Protein AF-A0A560B6M8-F1 (afdb_monomer)

Radius of gyration: 24.21 Å; Cα contacts (8 Å, |Δi|>4): 406; chains: 1; bounding box: 86×42×65 Å

Solvent-accessible surface area (backbone atoms only — not comparable to full-atom values): 18316 Å² total; per-residue (Å²): 133,65,79,77,81,69,64,77,79,74,54,67,68,58,57,52,50,53,50,52,53,50,53,52,50,51,53,50,52,54,51,57,50,47,55,56,48,51,53,51,50,55,53,51,51,49,51,37,48,52,53,32,41,58,47,35,44,62,60,21,60,93,51,87,68,56,83,91,57,90,54,54,64,56,46,52,49,32,52,48,50,38,52,51,47,57,50,53,53,49,53,53,52,51,53,50,52,51,50,51,53,34,61,70,37,49,82,82,47,81,56,55,39,40,35,37,31,33,64,40,84,40,102,86,62,45,57,13,34,40,59,78,43,53,42,75,75,60,98,67,77,57,67,41,56,41,44,79,63,22,43,58,56,38,49,22,71,73,67,75,39,66,32,79,38,39,48,39,67,61,30,32,43,70,71,71,46,48,48,82,52,42,45,60,77,60,46,49,73,50,88,73,73,91,68,94,55,98,68,56,58,68,61,45,69,35,45,58,72,82,62,96,52,90,73,72,49,77,67,61,50,55,76,68,48,54,22,13,42,40,36,31,57,16,34,47,52,90,51,92,72,49,70,69,55,59,74,68,46,97,52,85,61,51,61,74,37,68,57,27,37,42,36,39,35,28,68,43,63,56,65,70,71,51,69,63,55,55,53,54,42,47,56,50,25,45,56,51,32,53,55,51,51,52,50,38,49,63,41,81,71,19,67,61,43,50,48,49,54,50,52,62,56,51,56,53,59,70,69,67,70,80,78,130

pLDDT: mean 83.33, std 14.98, range [34.0, 98.44]

Foldseek 3Di:
DDPVVPDPDPPVVVVVVVLVVVLVVLLVVLVVVLVVLLVVLLVVLVVLLVQLLVLVVQQQPPHDGDDDPPSLVSLVVSLCVSVVSLLVSLVVSLVVLLVSQQVNQVVPDHGWKKWWWFWDQDPPAGTWTWTPDTVVDDPDTDIRSDLVQWLQSVVCLVPVFKDKDLAVLVCLLVVNGGDPQFQSVCSVVDPQDLDPDPDSVSLLVRGHDDPPPPPDDPVNSLSVSFGIKMKGFLACLPPPDDPVCQVPDPDPPRNSDGGIIIMTTHNHGCSPVDPSSRVSRVSSSPSSSSSVVSVCVSDVVDPSNVSSVVSNVVSVVVVVPPDD

Structure (mmCIF, N/CA/C/O backbone):
data_AF-A0A560B6M8-F1
#
_entry.id   AF-A0A560B6M8-F1
#
loop_
_atom_site.group_PDB
_atom_site.id
_atom_site.type_symbol
_atom_site.label_atom_id
_atom_site.label_alt_id
_atom_site.label_comp_id
_atom_site.label_asym_id
_atom_site.label_entity_id
_atom_site.label_seq_id
_atom_site.pdbx_PDB_ins_code
_atom_site.Cartn_x
_atom_site.Cartn_y
_atom_site.Cartn_z
_atom_site.occupancy
_atom_site.B_iso_or_equiv
_atom_site.auth_seq_id
_atom_site.auth_comp_id
_atom_site.auth_asym_id
_atom_site.auth_atom_id
_atom_site.pdbx_PDB_model_num
ATOM 1 N N . MET A 1 1 ? -41.625 24.215 28.594 1.00 48.78 1 MET A N 1
ATOM 2 C CA . MET A 1 1 ? -41.518 23.262 27.469 1.00 48.78 1 MET A CA 1
ATOM 3 C C . MET A 1 1 ? -40.320 23.685 26.643 1.00 48.78 1 MET A C 1
ATOM 5 O O . MET A 1 1 ? -40.346 24.802 26.141 1.00 48.78 1 MET A O 1
ATOM 9 N N . SER A 1 2 ? -39.247 22.887 26.598 1.00 48.84 2 SER A N 1
ATOM 10 C CA . SER A 1 2 ? -38.098 23.198 25.740 1.00 48.84 2 SER A CA 1
ATOM 11 C C . SER A 1 2 ? -38.455 22.892 24.283 1.00 48.84 2 SER A C 1
ATOM 13 O O . SER A 1 2 ? -39.136 21.904 23.996 1.00 48.84 2 SER A O 1
ATOM 15 N N . LEU A 1 3 ? -38.005 23.748 23.365 1.00 42.97 3 LEU A N 1
ATOM 16 C CA . LEU A 1 3 ? -38.181 23.599 21.913 1.00 42.97 3 LEU A CA 1
ATOM 17 C C . LEU A 1 3 ? -37.568 22.297 21.356 1.00 42.97 3 LEU A C 1
ATOM 19 O O . LEU A 1 3 ? -37.922 21.879 20.260 1.00 42.97 3 LEU A O 1
ATOM 23 N N . GLU A 1 4 ? -36.726 21.611 22.131 1.00 48.59 4 GLU A N 1
ATOM 24 C CA . GLU A 1 4 ? -36.162 20.295 21.799 1.00 48.59 4 GLU A CA 1
ATOM 25 C C . GLU A 1 4 ? -37.202 19.163 21.825 1.00 48.59 4 GLU A C 1
ATOM 27 O O . GLU A 1 4 ? -37.019 18.147 21.164 1.00 48.59 4 GLU A O 1
ATOM 32 N N . SER A 1 5 ? -38.332 19.344 22.519 1.00 45.81 5 SER A N 1
ATOM 33 C CA . SER A 1 5 ? -39.406 18.336 22.585 1.00 45.81 5 SER A CA 1
ATOM 34 C C . SER A 1 5 ? -40.283 18.241 21.323 1.00 45.81 5 SER A C 1
ATOM 36 O O . SER A 1 5 ? -41.184 17.406 21.276 1.00 45.81 5 SER A O 1
ATOM 38 N N . PHE A 1 6 ? -40.026 19.070 20.302 1.00 45.28 6 PHE A N 1
ATOM 39 C CA . PHE A 1 6 ? -40.825 19.158 19.070 1.00 45.28 6 PHE A CA 1
ATOM 40 C C . PHE A 1 6 ? -40.066 18.815 17.784 1.00 45.28 6 PHE A C 1
ATOM 42 O O . PHE A 1 6 ? -40.657 18.878 16.704 1.00 45.28 6 PHE A O 1
ATOM 49 N N . LEU A 1 7 ? -38.786 18.439 17.859 1.00 48.97 7 LEU A N 1
ATOM 50 C CA . LEU A 1 7 ? -38.090 17.951 16.672 1.00 48.97 7 LEU A CA 1
ATOM 51 C C . LEU A 1 7 ? -38.584 16.530 16.365 1.00 48.97 7 LEU A C 1
ATOM 53 O O . LEU A 1 7 ? -38.443 15.648 17.217 1.00 48.97 7 LEU A O 1
ATOM 57 N N . PRO A 1 8 ? -39.192 16.287 15.188 1.00 55.53 8 PRO A N 1
ATOM 58 C CA . PRO A 1 8 ? -39.593 14.943 14.808 1.00 55.53 8 PRO A CA 1
ATOM 59 C C . PRO A 1 8 ? -38.344 14.065 14.808 1.00 55.53 8 PRO A C 1
ATOM 61 O O . PRO A 1 8 ? -37.344 14.409 14.177 1.00 55.53 8 PRO A O 1
ATOM 64 N N . GLN A 1 9 ? -38.393 12.954 15.546 1.00 60.56 9 GLN A N 1
ATOM 65 C CA . GLN A 1 9 ? -37.345 11.944 15.490 1.00 60.56 9 GLN A CA 1
ATOM 66 C C . GLN A 1 9 ? -37.210 11.520 14.030 1.00 60.56 9 GLN A C 1
ATOM 68 O O . GLN A 1 9 ? -38.119 10.898 13.479 1.00 60.56 9 GLN A O 1
ATOM 73 N N . ILE A 1 10 ? -36.106 11.913 13.391 1.00 62.12 10 ILE A N 1
ATOM 74 C CA . ILE A 1 10 ? -35.759 11.414 12.065 1.00 62.12 10 ILE A CA 1
ATOM 75 C C . ILE A 1 10 ? -35.678 9.892 12.219 1.00 62.12 10 ILE A C 1
ATOM 77 O O . ILE A 1 10 ? -34.907 9.424 13.062 1.00 62.12 10 ILE A O 1
ATOM 81 N N . PRO A 1 11 ? -36.486 9.110 11.482 1.00 75.31 11 PRO A N 1
ATOM 82 C CA . PRO A 1 11 ? -36.427 7.660 11.562 1.00 75.31 11 PRO A CA 1
ATOM 83 C C . PRO A 1 11 ? -34.988 7.194 11.334 1.00 75.31 11 PRO A C 1
ATOM 85 O O . PRO A 1 11 ? -34.360 7.627 10.369 1.00 75.31 11 PRO A O 1
ATOM 88 N N . SER A 1 12 ? -34.472 6.306 12.188 1.00 70.25 12 SER A N 1
ATOM 89 C CA . SER A 1 12 ? -33.118 5.740 12.060 1.00 70.25 12 SER A CA 1
ATOM 90 C C . SER A 1 12 ? -32.834 5.212 10.648 1.00 70.25 12 SER A C 1
ATOM 92 O O . SER A 1 12 ? -31.739 5.393 10.129 1.00 70.25 12 SER A O 1
ATOM 94 N N . ALA A 1 13 ? -33.861 4.680 9.981 1.00 67.56 13 ALA A N 1
ATOM 95 C CA . ALA A 1 13 ? -33.807 4.234 8.593 1.00 67.56 13 ALA A CA 1
ATOM 96 C C . ALA A 1 13 ? -33.418 5.338 7.585 1.00 67.56 13 ALA A C 1
ATOM 98 O O . ALA A 1 13 ? -32.733 5.053 6.609 1.00 67.56 13 ALA A O 1
ATOM 99 N N . LEU A 1 14 ? -33.824 6.598 7.791 1.00 69.06 14 LEU A N 1
ATOM 100 C CA . LEU A 1 14 ? -33.426 7.702 6.904 1.00 69.06 14 LEU A CA 1
ATOM 101 C C . LEU A 1 14 ? -31.955 8.090 7.100 1.00 69.06 14 LEU A C 1
ATOM 103 O O . LEU A 1 14 ? -31.292 8.424 6.123 1.00 69.06 14 LEU A O 1
ATOM 107 N N . LEU A 1 15 ? -31.439 8.004 8.332 1.00 73.31 15 LEU A N 1
ATOM 108 C CA . LEU A 1 15 ? -30.019 8.240 8.623 1.00 73.31 15 LEU A CA 1
ATOM 109 C C . LEU A 1 15 ? -29.133 7.136 8.027 1.00 73.31 15 LEU A C 1
ATOM 111 O O . LEU A 1 15 ? -28.072 7.422 7.481 1.00 73.31 15 LEU A O 1
ATOM 115 N N . GLU A 1 16 ? -29.582 5.880 8.086 1.00 74.56 16 GLU A N 1
ATOM 116 C CA . GLU A 1 16 ? -28.888 4.749 7.455 1.00 74.56 16 GLU A CA 1
ATOM 117 C C . GLU A 1 16 ? -28.875 4.856 5.922 1.00 74.56 16 GLU A C 1
ATOM 119 O O . GLU A 1 16 ? -27.846 4.594 5.297 1.00 74.56 16 GLU A O 1
ATOM 124 N N . L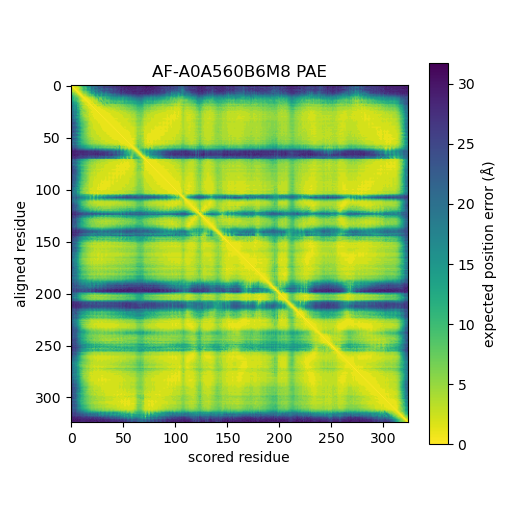EU A 1 17 ? -29.983 5.292 5.310 1.00 75.69 17 LEU A N 1
ATOM 125 C CA . LEU A 1 17 ? -30.067 5.515 3.863 1.00 75.69 17 LEU A CA 1
ATOM 126 C C . LEU A 1 17 ? -29.135 6.636 3.385 1.00 75.69 17 LEU A C 1
ATOM 128 O O . LEU A 1 17 ? -28.454 6.468 2.373 1.00 75.69 17 LEU A O 1
ATOM 132 N N . ASP A 1 18 ? -29.087 7.758 4.105 1.00 82.12 18 ASP A N 1
ATOM 133 C CA . ASP A 1 18 ? -28.206 8.882 3.768 1.00 82.12 18 ASP A CA 1
ATOM 134 C C . ASP A 1 18 ? -26.726 8.488 3.887 1.00 82.12 18 ASP A C 1
ATOM 136 O O . ASP A 1 18 ? -25.930 8.711 2.969 1.00 82.12 18 ASP A O 1
ATOM 140 N N . ARG A 1 19 ? -26.379 7.771 4.965 1.00 82.12 19 ARG A N 1
ATOM 141 C CA . ARG A 1 19 ? -25.039 7.210 5.160 1.00 82.12 19 ARG A CA 1
ATOM 142 C C . ARG A 1 19 ? -24.645 6.272 4.019 1.00 82.12 19 ARG A C 1
ATOM 144 O O . ARG A 1 19 ? -23.579 6.452 3.436 1.00 82.12 19 ARG A O 1
ATOM 151 N N . GLY A 1 20 ? -25.501 5.314 3.662 1.00 85.19 20 GLY A N 1
ATOM 152 C CA . GLY A 1 20 ? -25.224 4.378 2.569 1.00 85.19 20 GLY A CA 1
ATOM 153 C C . GLY A 1 20 ? -25.061 5.079 1.214 1.00 85.19 20 GLY A C 1
ATOM 154 O O . GLY A 1 20 ? -24.171 4.735 0.433 1.00 85.19 20 GLY A O 1
ATOM 155 N N . TYR A 1 21 ? -25.867 6.111 0.941 1.00 87.19 21 TYR A N 1
ATOM 156 C CA . TYR A 1 21 ? -25.740 6.917 -0.277 1.00 87.19 21 TYR A CA 1
ATOM 157 C C . TYR A 1 21 ? -24.402 7.664 -0.336 1.00 87.19 21 TYR A C 1
ATOM 159 O O . TYR A 1 21 ? -23.735 7.684 -1.377 1.00 87.19 21 TYR A O 1
ATOM 167 N N . ARG A 1 22 ? -23.971 8.241 0.789 1.00 87.56 22 ARG A N 1
ATOM 168 C CA . ARG A 1 22 ? -22.670 8.901 0.903 1.00 87.56 22 ARG A CA 1
ATOM 169 C C . ARG A 1 22 ? -21.513 7.918 0.736 1.00 87.56 22 ARG A C 1
ATOM 171 O O . ARG A 1 22 ? -20.624 8.185 -0.068 1.00 87.56 22 ARG A O 1
ATOM 178 N N . GLU A 1 23 ? -21.529 6.791 1.445 1.00 89.75 23 GLU A N 1
ATOM 179 C CA . GLU A 1 23 ? -20.496 5.750 1.346 1.00 89.75 23 GLU A CA 1
ATOM 180 C C . GLU A 1 23 ? -20.351 5.265 -0.107 1.00 89.75 23 GLU A C 1
ATOM 182 O O . GLU A 1 23 ? -19.247 5.250 -0.654 1.00 89.75 23 GLU A O 1
ATOM 187 N N . SER A 1 24 ? -21.474 4.992 -0.782 1.00 90.94 24 SER A N 1
ATOM 188 C CA . SER A 1 24 ? -21.497 4.623 -2.202 1.00 90.94 24 SER A CA 1
ATOM 189 C C . SER A 1 24 ? -20.898 5.705 -3.105 1.00 90.94 24 SER A C 1
ATOM 191 O O . SER A 1 24 ? -20.110 5.405 -4.007 1.00 90.94 24 SER A O 1
ATOM 193 N N . ARG A 1 25 ? -21.220 6.979 -2.850 1.00 92.88 25 ARG A N 1
ATOM 194 C CA . ARG A 1 25 ? -20.653 8.110 -3.592 1.00 92.88 25 ARG A CA 1
ATOM 195 C C . ARG A 1 25 ? -19.134 8.186 -3.431 1.00 92.88 25 ARG A C 1
ATOM 197 O O . ARG A 1 25 ? -18.446 8.374 -4.428 1.00 92.88 25 ARG A O 1
ATOM 204 N N . ILE A 1 26 ? -18.617 8.010 -2.216 1.00 92.38 26 ILE A N 1
ATOM 205 C CA . ILE A 1 26 ? -17.172 8.041 -1.949 1.00 92.38 26 ILE A CA 1
ATOM 206 C C . ILE A 1 26 ? -16.471 6.887 -2.664 1.00 92.38 26 ILE A C 1
ATOM 208 O O . ILE A 1 26 ? -15.487 7.121 -3.360 1.00 92.38 26 ILE A O 1
ATOM 212 N N . ILE A 1 27 ? -17.004 5.666 -2.559 1.00 93.75 27 ILE A N 1
ATOM 213 C CA . ILE A 1 27 ? -16.464 4.492 -3.261 1.00 93.75 27 ILE A CA 1
ATOM 214 C C . ILE A 1 27 ? -16.421 4.747 -4.770 1.00 93.75 27 ILE A C 1
ATOM 216 O O . ILE A 1 27 ? -15.398 4.515 -5.414 1.00 93.75 27 ILE A O 1
ATOM 220 N N . ARG A 1 28 ? -17.508 5.272 -5.344 1.00 95.69 28 ARG A N 1
ATOM 221 C CA . ARG A 1 28 ? -17.560 5.625 -6.766 1.00 95.69 28 ARG A CA 1
ATOM 222 C C . ARG A 1 28 ? -16.482 6.645 -7.127 1.00 95.69 28 ARG A C 1
ATOM 224 O O . ARG A 1 28 ? -15.784 6.456 -8.119 1.00 95.69 28 ARG A O 1
ATOM 231 N N . ASP A 1 29 ? -16.343 7.707 -6.341 1.00 95.44 29 ASP A N 1
ATOM 232 C CA . ASP A 1 29 ? -15.382 8.775 -6.615 1.00 95.44 29 ASP A CA 1
ATOM 233 C C . ASP A 1 29 ? -13.929 8.243 -6.526 1.00 95.44 29 ASP A C 1
ATOM 235 O O . ASP A 1 29 ? -13.115 8.554 -7.400 1.00 95.44 29 ASP A O 1
ATOM 239 N N . VAL A 1 30 ? -13.630 7.348 -5.570 1.00 96.25 30 VAL A N 1
ATOM 240 C CA . VAL A 1 30 ? -12.351 6.610 -5.469 1.00 96.25 30 VAL A CA 1
ATOM 241 C C . VAL A 1 30 ? -12.086 5.775 -6.717 1.00 96.25 30 VAL A C 1
ATOM 243 O O . VAL A 1 30 ? -10.999 5.851 -7.297 1.00 96.25 30 VAL A O 1
ATOM 246 N N . VAL A 1 31 ? -13.066 4.979 -7.149 1.00 96.25 31 VAL A N 1
ATOM 247 C CA . VAL A 1 31 ? -12.926 4.102 -8.319 1.00 96.25 31 VAL A CA 1
ATOM 248 C C . VAL A 1 31 ? -12.709 4.927 -9.587 1.00 96.25 31 VAL A C 1
ATOM 250 O O . VAL A 1 31 ? -11.764 4.663 -10.329 1.00 96.25 31 VAL A O 1
ATOM 253 N N . CYS A 1 32 ? -13.521 5.960 -9.826 1.00 97.31 32 CYS A N 1
ATOM 254 C CA . CYS A 1 32 ? -13.403 6.815 -11.010 1.00 97.31 32 CYS A CA 1
ATOM 255 C C . CYS A 1 32 ? -12.056 7.550 -11.070 1.00 97.31 32 CYS A C 1
ATOM 257 O O . CYS A 1 32 ? -11.434 7.624 -12.138 1.00 97.31 32 CYS A O 1
ATOM 259 N N . TYR A 1 33 ? -11.586 8.069 -9.931 1.00 97.81 33 TYR A N 1
ATOM 260 C CA . TYR A 1 33 ? -10.266 8.683 -9.838 1.00 97.81 33 TYR A CA 1
ATOM 261 C C . TYR A 1 33 ? -9.166 7.679 -10.200 1.00 97.81 33 TYR A C 1
ATOM 263 O O . TYR A 1 33 ? -8.370 7.941 -11.104 1.00 97.81 33 TYR A O 1
ATOM 271 N N . ASN A 1 34 ? -9.147 6.508 -9.555 1.00 96.94 34 ASN A N 1
ATOM 272 C CA . ASN A 1 34 ? -8.074 5.538 -9.764 1.00 96.94 34 ASN A CA 1
ATOM 273 C C . ASN A 1 34 ? -8.097 4.913 -11.158 1.00 96.94 34 ASN A C 1
ATOM 275 O O . ASN A 1 34 ? -7.031 4.682 -11.715 1.00 96.94 34 ASN A O 1
ATOM 279 N N . GLN A 1 35 ? -9.264 4.697 -11.767 1.00 96.50 35 GLN A N 1
ATOM 280 C CA . GLN A 1 35 ? -9.345 4.269 -13.168 1.00 96.50 35 GLN A CA 1
ATOM 281 C C . GLN A 1 35 ? -8.598 5.246 -14.080 1.00 96.50 35 GLN A C 1
ATOM 283 O O . GLN A 1 35 ? -7.729 4.847 -14.856 1.00 96.50 35 GLN A O 1
ATOM 288 N N . SER A 1 36 ? -8.885 6.541 -13.935 1.00 97.06 36 SER A N 1
ATOM 289 C CA . SER A 1 36 ? -8.239 7.590 -14.726 1.00 97.06 36 SER A CA 1
ATOM 290 C C . SER A 1 36 ? -6.743 7.689 -14.422 1.00 97.06 36 SER A C 1
ATOM 292 O O . SER A 1 36 ? -5.937 7.846 -15.341 1.00 97.06 36 SER A O 1
ATOM 294 N N . ALA A 1 37 ? -6.364 7.588 -13.146 1.00 96.94 37 ALA A N 1
ATOM 295 C CA . ALA A 1 37 ? -4.979 7.679 -12.703 1.00 96.94 37 ALA A CA 1
ATOM 296 C C . ALA A 1 37 ? -4.136 6.488 -13.184 1.00 96.94 37 ALA A C 1
ATOM 298 O O . ALA A 1 37 ? -3.055 6.689 -13.727 1.00 96.94 37 ALA A O 1
ATOM 299 N N . ILE A 1 38 ? -4.642 5.258 -13.062 1.00 96.31 38 ILE A N 1
ATOM 300 C CA . ILE A 1 38 ? -3.959 4.030 -13.493 1.00 96.31 38 ILE A CA 1
ATOM 301 C C . ILE A 1 38 ? -3.755 4.026 -15.011 1.00 96.31 38 ILE A C 1
ATOM 303 O O . ILE A 1 38 ? -2.670 3.681 -15.479 1.00 96.31 38 ILE A O 1
ATOM 307 N N . ILE A 1 39 ? -4.762 4.435 -15.792 1.00 97.50 39 ILE A N 1
ATOM 308 C CA . ILE A 1 39 ? -4.640 4.530 -17.256 1.00 97.50 39 ILE A CA 1
ATOM 309 C C . ILE A 1 39 ? -3.520 5.505 -17.637 1.00 97.50 39 ILE A C 1
ATOM 311 O O . ILE A 1 39 ? -2.643 5.155 -18.427 1.00 97.50 39 ILE A O 1
ATOM 315 N N . GLN A 1 40 ? -3.520 6.705 -17.049 1.00 97.19 40 GLN A N 1
ATOM 316 C CA . GLN A 1 40 ? -2.492 7.718 -17.307 1.00 97.19 40 GLN A CA 1
ATOM 317 C C . GLN A 1 40 ? -1.105 7.250 -16.861 1.00 97.19 40 GLN A C 1
ATOM 319 O O . GLN A 1 40 ? -0.136 7.401 -17.605 1.00 97.19 40 GLN A O 1
ATOM 324 N N . PHE A 1 41 ? -1.020 6.641 -15.678 1.00 97.19 41 PHE A N 1
ATOM 325 C CA . PHE A 1 41 ? 0.218 6.114 -15.118 1.00 97.19 41 PHE A CA 1
ATOM 326 C C . PHE A 1 41 ? 0.839 5.057 -16.033 1.00 97.19 41 PHE A C 1
ATOM 328 O O . PHE A 1 41 ? 2.009 5.166 -16.389 1.00 97.19 41 PHE A O 1
ATOM 335 N N . ASN A 1 42 ? 0.043 4.081 -16.481 1.00 97.12 42 ASN A N 1
ATOM 336 C CA . ASN A 1 42 ? 0.489 3.037 -17.404 1.00 97.12 42 ASN A CA 1
ATOM 337 C C . ASN A 1 42 ? 0.935 3.604 -18.755 1.00 97.12 42 ASN A C 1
ATOM 339 O O . ASN A 1 42 ? 1.989 3.218 -19.259 1.00 97.12 42 ASN A O 1
ATOM 343 N N . PHE A 1 43 ? 0.144 4.509 -19.340 1.00 98.00 43 PHE A N 1
ATOM 344 C CA . PHE A 1 43 ? 0.446 5.099 -20.644 1.00 98.00 43 PHE A CA 1
ATOM 345 C C . PHE A 1 43 ? 1.770 5.870 -20.619 1.00 98.00 43 PHE A C 1
ATOM 347 O O . PHE A 1 43 ? 2.661 5.605 -21.422 1.00 98.00 43 PHE A O 1
ATOM 354 N N . LEU A 1 44 ? 1.931 6.784 -19.662 1.00 98.25 44 LEU A N 1
ATOM 355 C CA . LEU A 1 44 ? 3.135 7.606 -19.567 1.00 98.25 44 LEU A CA 1
ATOM 356 C C . LEU A 1 44 ? 4.360 6.787 -19.140 1.00 98.25 44 LEU A C 1
ATOM 358 O O . LEU A 1 44 ? 5.441 6.997 -19.686 1.00 98.25 44 LEU A O 1
ATOM 362 N N . ALA A 1 45 ? 4.207 5.811 -18.236 1.00 97.88 45 ALA A N 1
ATOM 363 C CA . ALA A 1 45 ? 5.294 4.892 -17.893 1.00 97.88 45 ALA A CA 1
ATOM 364 C C . ALA A 1 45 ? 5.794 4.120 -19.123 1.00 97.88 45 ALA A C 1
ATOM 366 O O . ALA A 1 45 ? 7.003 3.965 -19.295 1.00 97.88 45 ALA A O 1
ATOM 367 N N . ALA A 1 46 ? 4.885 3.679 -20.000 1.00 98.12 46 ALA A N 1
ATOM 368 C CA . ALA A 1 46 ? 5.247 3.008 -21.243 1.00 98.12 46 ALA A CA 1
ATOM 369 C C . ALA A 1 46 ? 6.016 3.930 -22.204 1.00 98.12 46 ALA A C 1
ATOM 371 O O . ALA A 1 46 ? 6.993 3.483 -22.808 1.00 98.12 46 ALA A O 1
ATOM 372 N N . GLU A 1 47 ? 5.635 5.206 -22.316 1.00 98.44 47 GLU A N 1
ATOM 373 C CA . GLU A 1 47 ? 6.360 6.172 -23.153 1.00 98.44 47 GLU A CA 1
ATOM 374 C C . GLU A 1 47 ? 7.774 6.448 -22.614 1.00 98.44 47 GLU A C 1
ATOM 376 O O . GLU A 1 47 ? 8.744 6.301 -23.359 1.00 98.44 47 GLU A O 1
ATOM 381 N N . PHE A 1 48 ? 7.937 6.708 -21.311 1.00 98.19 48 PHE A N 1
ATOM 382 C CA . PHE A 1 48 ? 9.272 6.863 -20.708 1.00 98.19 48 PHE A CA 1
ATOM 383 C C . PHE A 1 48 ? 10.117 5.585 -20.818 1.00 98.19 48 PHE A C 1
ATOM 385 O O . PHE A 1 48 ? 11.329 5.633 -21.038 1.00 98.19 48 PHE A O 1
ATOM 392 N N . HIS A 1 49 ? 9.493 4.412 -20.706 1.00 98.12 49 HIS A N 1
ATOM 393 C CA . HIS A 1 49 ? 10.180 3.134 -20.889 1.00 98.12 49 HIS A CA 1
ATOM 394 C C . HIS A 1 49 ? 10.648 2.920 -22.333 1.00 98.12 49 HIS A C 1
ATOM 396 O O . HIS A 1 49 ? 11.752 2.423 -22.568 1.00 98.12 49 HIS A O 1
ATOM 402 N N . LYS A 1 50 ? 9.840 3.329 -23.312 1.00 98.00 50 LYS A N 1
ATOM 403 C CA . LYS A 1 50 ? 10.195 3.303 -24.734 1.00 98.00 50 LYS A CA 1
ATOM 404 C C . LYS A 1 50 ? 11.366 4.239 -25.037 1.00 98.00 50 LYS A C 1
ATOM 406 O O . LYS A 1 50 ? 12.261 3.842 -25.785 1.00 98.00 50 LYS A O 1
ATOM 411 N N . GLU A 1 51 ? 11.394 5.428 -24.439 1.00 96.62 51 GLU A N 1
ATOM 412 C CA . GLU A 1 51 ? 12.544 6.340 -24.516 1.00 96.62 51 GLU A CA 1
ATOM 413 C C . GLU A 1 51 ? 13.810 5.678 -23.962 1.00 96.62 51 GLU A C 1
ATOM 415 O O . GLU A 1 51 ? 14.826 5.605 -24.660 1.00 96.62 51 GLU A O 1
ATOM 420 N N . LEU A 1 52 ? 13.728 5.100 -22.757 1.00 96.62 52 LEU A N 1
ATOM 421 C CA . LEU A 1 52 ? 14.833 4.360 -22.151 1.00 96.62 52 LEU A CA 1
ATOM 422 C C . LEU A 1 52 ? 15.317 3.219 -23.051 1.00 96.62 52 LEU A C 1
ATOM 424 O O . LEU A 1 52 ? 16.518 3.074 -23.259 1.00 96.62 52 LEU A O 1
ATOM 428 N N . ARG A 1 53 ? 14.405 2.441 -23.644 1.00 95.94 53 ARG A N 1
ATOM 429 C CA . ARG A 1 53 ? 14.755 1.381 -24.601 1.00 95.94 53 ARG A CA 1
ATOM 430 C C . ARG A 1 53 ? 15.544 1.927 -25.788 1.00 95.94 53 ARG A C 1
ATOM 432 O O . ARG A 1 53 ? 16.546 1.322 -26.165 1.00 95.94 53 ARG A O 1
ATOM 439 N N . GLY A 1 54 ? 15.104 3.046 -26.364 1.00 93.94 54 GLY A N 1
ATOM 440 C CA . GLY A 1 54 ? 15.785 3.697 -27.481 1.00 93.94 54 GLY A CA 1
ATOM 441 C C . GLY A 1 54 ? 17.221 4.093 -27.137 1.00 93.94 54 GLY A C 1
ATOM 442 O O . GLY A 1 54 ? 18.124 3.872 -27.944 1.00 93.94 54 GLY A O 1
ATOM 443 N N . VAL A 1 55 ? 17.447 4.599 -25.921 1.00 92.81 55 VAL A N 1
ATOM 444 C CA . VAL A 1 55 ? 18.793 4.910 -25.422 1.00 92.81 55 VAL A CA 1
ATOM 445 C C . VAL A 1 55 ? 19.591 3.629 -25.166 1.00 92.81 55 VAL A C 1
ATOM 447 O O . VAL A 1 55 ? 20.691 3.487 -25.689 1.00 92.81 55 VAL A O 1
ATOM 450 N N . CYS A 1 56 ? 19.036 2.645 -24.454 1.00 91.62 56 CYS A N 1
ATOM 451 C CA . CYS A 1 56 ? 19.706 1.372 -24.170 1.00 91.62 56 CYS A CA 1
ATOM 452 C C . CYS A 1 56 ? 20.168 0.644 -25.446 1.00 91.62 56 CYS A C 1
ATOM 454 O O . CYS A 1 56 ? 21.258 0.076 -25.465 1.00 91.62 56 CYS A O 1
ATOM 456 N N . MET A 1 57 ? 19.392 0.688 -26.535 1.00 90.00 57 MET A N 1
ATOM 457 C CA . MET A 1 57 ? 19.797 0.113 -27.827 1.00 90.00 57 MET A CA 1
ATOM 458 C C . MET A 1 57 ? 21.068 0.765 -28.391 1.00 90.00 57 MET A C 1
ATOM 460 O O . MET A 1 57 ? 21.924 0.069 -28.935 1.00 90.00 57 MET A O 1
ATOM 464 N N . GLN A 1 58 ? 21.239 2.079 -28.216 1.00 86.62 58 GLN A N 1
ATOM 465 C CA . GLN A 1 58 ? 22.460 2.789 -28.626 1.00 86.62 58 GLN A CA 1
ATOM 466 C C . GLN A 1 58 ? 23.678 2.369 -27.787 1.00 86.62 58 GLN A C 1
ATOM 468 O O . GLN A 1 58 ? 24.802 2.383 -28.281 1.00 86.62 58 GLN A O 1
ATOM 473 N N . PHE A 1 59 ? 23.440 1.912 -26.555 1.00 81.75 59 PHE A N 1
ATOM 474 C CA . PHE A 1 59 ? 24.437 1.349 -25.641 1.00 81.75 59 PHE A CA 1
ATOM 475 C C . PHE A 1 59 ? 24.746 -0.136 -25.853 1.00 81.75 59 PHE A C 1
ATOM 477 O O . PHE A 1 59 ? 25.512 -0.721 -25.089 1.00 81.75 59 PHE A O 1
ATOM 484 N N . GLY A 1 60 ? 24.165 -0.770 -26.871 1.00 82.88 60 GLY A N 1
ATOM 485 C CA . GLY A 1 60 ? 24.377 -2.194 -27.122 1.00 82.88 60 GLY A CA 1
ATOM 486 C C . GLY A 1 60 ? 23.426 -3.113 -26.355 1.00 82.88 60 GLY A C 1
ATOM 487 O O . GLY A 1 60 ? 23.670 -4.314 -26.281 1.00 82.88 60 GLY A O 1
ATOM 488 N N . PHE A 1 61 ? 22.302 -2.615 -25.830 1.00 82.56 61 PHE A N 1
ATOM 489 C CA . PHE A 1 61 ? 21.214 -3.518 -25.452 1.00 82.56 61 PHE A CA 1
ATOM 490 C C . PHE A 1 61 ? 20.759 -4.299 -26.695 1.00 82.56 61 PHE A C 1
ATOM 492 O O . PHE A 1 61 ? 20.190 -3.728 -27.627 1.00 82.56 61 PHE A O 1
ATOM 499 N N . GLY A 1 62 ? 21.058 -5.600 -26.720 1.00 73.75 62 GLY A N 1
ATOM 500 C CA . GLY A 1 62 ? 20.793 -6.498 -27.847 1.00 73.75 62 GLY A CA 1
ATOM 501 C C . GLY A 1 62 ? 21.929 -6.667 -28.872 1.00 73.75 62 GLY A C 1
ATOM 502 O O . GLY A 1 62 ? 21.781 -7.516 -29.747 1.00 73.75 62 GLY A O 1
ATOM 503 N N . HIS A 1 63 ? 23.061 -5.943 -28.781 1.00 77.12 63 HIS A N 1
ATOM 504 C CA . HIS A 1 63 ? 24.184 -6.012 -29.746 1.00 77.12 63 HIS A CA 1
ATOM 505 C C . HIS A 1 63 ? 25.572 -5.689 -29.128 1.00 77.12 63 HIS A C 1
ATOM 507 O O . HIS A 1 63 ? 25.666 -5.203 -28.009 1.00 77.12 63 HIS A O 1
ATOM 513 N N . GLN A 1 64 ? 26.677 -5.935 -29.856 1.00 54.97 64 GLN A N 1
ATOM 514 C CA . GLN A 1 64 ? 28.041 -5.562 -29.421 1.00 54.97 64 GLN A CA 1
ATOM 515 C C . GLN A 1 64 ? 28.207 -4.027 -29.331 1.00 54.97 64 GLN A C 1
ATOM 517 O O . GLN A 1 64 ? 27.884 -3.304 -30.274 1.00 54.97 64 GLN A O 1
ATOM 522 N N . ALA A 1 65 ? 28.693 -3.555 -28.178 1.00 56.88 65 ALA A N 1
ATOM 523 C CA . ALA A 1 65 ? 28.721 -2.159 -27.728 1.00 56.88 65 ALA A CA 1
ATOM 524 C C . ALA A 1 65 ? 29.431 -1.163 -28.674 1.00 56.88 65 ALA A C 1
ATOM 526 O O . ALA A 1 65 ? 30.428 -1.491 -29.319 1.00 56.88 65 ALA A O 1
ATOM 527 N N . ARG A 1 66 ? 28.961 0.095 -28.696 1.00 54.78 66 ARG A N 1
ATOM 528 C CA . ARG A 1 66 ? 29.646 1.244 -29.319 1.00 54.78 66 ARG A CA 1
ATOM 529 C C . ARG A 1 66 ? 29.863 2.371 -28.295 1.00 54.78 66 ARG A C 1
ATOM 531 O O . ARG A 1 66 ? 28.886 2.965 -27.871 1.00 54.78 66 ARG A O 1
ATOM 538 N N . SER A 1 67 ? 31.141 2.657 -28.003 1.00 54.88 67 SER A N 1
ATOM 539 C CA . SER A 1 67 ? 31.784 3.876 -27.442 1.00 54.88 67 SER A CA 1
ATOM 540 C C . SER A 1 67 ? 31.164 4.618 -26.228 1.00 54.88 67 SER A C 1
ATOM 542 O O . SER A 1 67 ? 29.957 4.739 -26.060 1.00 54.88 67 SER A O 1
ATOM 544 N N . GLU A 1 68 ? 32.044 5.182 -25.391 1.00 62.81 68 GLU A N 1
ATOM 545 C CA . GLU A 1 68 ? 32.036 5.027 -23.924 1.00 62.81 68 GLU A CA 1
ATOM 546 C C . GLU A 1 68 ? 31.800 6.299 -23.067 1.00 62.81 68 GLU A C 1
ATOM 548 O O . GLU A 1 68 ? 32.017 6.229 -21.864 1.00 62.81 68 GLU A O 1
ATOM 553 N N . SER A 1 69 ? 31.334 7.453 -23.578 1.00 59.91 69 SER A N 1
ATOM 554 C 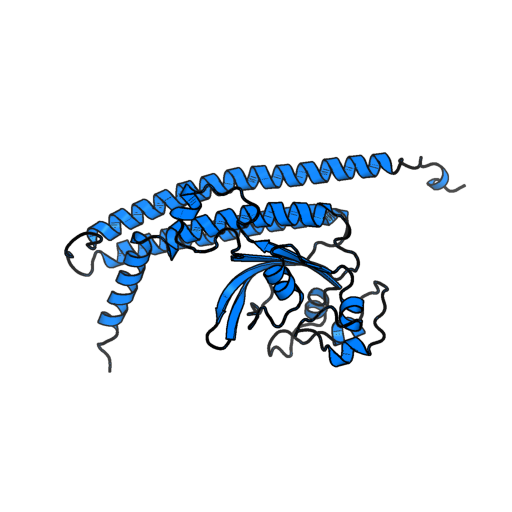CA . SER A 1 69 ? 31.095 8.614 -22.671 1.00 59.91 69 SER A CA 1
ATOM 555 C C . SER A 1 69 ? 29.909 9.533 -22.985 1.00 59.91 69 SER A C 1
ATOM 557 O O . SER A 1 69 ? 29.091 9.766 -22.101 1.00 59.91 69 SER A O 1
ATOM 559 N N . ALA A 1 70 ? 29.733 10.007 -24.226 1.00 57.34 70 ALA A N 1
ATOM 560 C CA . ALA A 1 70 ? 28.625 10.915 -24.592 1.00 57.34 70 ALA A CA 1
ATOM 561 C C . ALA A 1 70 ? 27.223 10.292 -24.423 1.00 57.34 70 ALA A C 1
ATOM 563 O O . ALA A 1 70 ? 26.212 10.989 -24.378 1.00 57.34 70 ALA A O 1
ATOM 564 N N . ASN A 1 71 ? 27.173 8.969 -24.313 1.00 76.50 71 ASN A N 1
ATOM 565 C CA . ASN A 1 71 ? 25.949 8.220 -24.141 1.00 76.50 71 ASN A CA 1
ATOM 566 C C . ASN A 1 71 ? 25.513 8.182 -22.655 1.00 76.50 71 ASN A C 1
ATOM 568 O O . ASN A 1 71 ? 24.311 8.132 -22.387 1.00 76.50 71 ASN A O 1
ATOM 572 N N . GLU A 1 72 ? 26.438 8.240 -21.677 1.00 85.75 72 GLU A N 1
ATOM 573 C CA . GLU A 1 72 ? 26.141 8.013 -20.242 1.00 85.75 72 GLU A CA 1
ATOM 574 C C . GLU A 1 72 ? 25.124 9.006 -19.672 1.00 85.75 72 GLU A C 1
ATOM 576 O O . GLU A 1 72 ? 24.191 8.596 -18.977 1.00 85.75 72 GLU A O 1
ATOM 581 N N . ASP A 1 73 ? 25.255 10.288 -20.010 1.00 88.94 73 ASP A N 1
ATOM 582 C CA . ASP A 1 73 ? 24.326 11.325 -19.556 1.00 88.94 73 ASP A CA 1
ATOM 583 C C . ASP A 1 73 ? 22.913 11.112 -20.107 1.00 88.94 73 ASP A C 1
ATOM 585 O O . ASP A 1 73 ? 21.937 11.282 -19.374 1.00 88.94 73 ASP A O 1
ATOM 589 N N . LEU A 1 74 ? 22.790 10.666 -21.362 1.00 91.69 74 LEU A N 1
ATOM 590 C CA . LEU A 1 74 ? 21.498 10.336 -21.970 1.00 91.69 74 LEU A CA 1
ATOM 591 C C . LEU A 1 74 ? 20.846 9.138 -21.275 1.00 91.69 74 LEU A C 1
ATOM 593 O O . LEU A 1 74 ? 19.647 9.165 -21.001 1.00 91.69 74 LEU A O 1
ATOM 597 N N . LEU A 1 75 ? 21.626 8.106 -20.942 1.00 92.44 75 LEU A N 1
ATOM 598 C CA . LEU A 1 75 ? 21.113 6.944 -20.213 1.00 92.44 75 LEU A CA 1
ATOM 599 C C . LEU A 1 75 ? 20.700 7.306 -18.793 1.00 92.44 75 LEU A C 1
ATOM 601 O O . LEU A 1 75 ? 19.616 6.929 -18.353 1.00 92.44 75 LEU A O 1
ATOM 605 N N . ARG A 1 76 ? 21.533 8.077 -18.090 1.00 94.19 76 ARG A N 1
ATOM 606 C CA . ARG A 1 76 ? 21.223 8.582 -16.752 1.00 94.19 76 ARG A CA 1
ATOM 607 C C . ARG A 1 76 ? 19.948 9.411 -16.774 1.00 94.19 76 ARG A C 1
ATOM 609 O O . ARG A 1 76 ? 19.099 9.225 -15.909 1.00 94.19 76 ARG A O 1
ATOM 616 N N . HIS A 1 77 ? 19.803 10.293 -17.759 1.00 95.12 77 HIS A N 1
ATOM 617 C CA . HIS A 1 77 ? 18.603 11.095 -17.936 1.00 95.12 77 HIS A CA 1
ATOM 618 C C . HIS A 1 77 ? 17.366 10.220 -18.176 1.00 95.12 77 HIS A C 1
ATOM 620 O O . HIS A 1 77 ? 16.375 10.386 -17.474 1.00 95.12 77 HIS A O 1
ATOM 626 N N . ALA A 1 78 ? 17.433 9.246 -19.087 1.00 96.56 78 ALA A N 1
ATOM 627 C CA . ALA A 1 78 ? 16.303 8.368 -19.389 1.00 96.56 78 ALA A CA 1
ATOM 628 C C . ALA A 1 78 ? 15.883 7.491 -18.192 1.00 96.56 78 ALA A C 1
ATOM 630 O O . ALA A 1 78 ? 14.692 7.387 -17.897 1.00 96.56 78 ALA A O 1
ATOM 631 N N . VAL A 1 79 ? 16.846 6.909 -17.462 1.00 96.44 79 VAL A N 1
ATOM 632 C CA . VAL A 1 79 ? 16.572 6.142 -16.231 1.00 96.44 79 VAL A CA 1
ATOM 633 C C . VAL A 1 79 ? 15.940 7.045 -15.170 1.00 96.44 79 VAL A C 1
ATOM 635 O O . VAL A 1 79 ? 14.884 6.714 -14.635 1.00 96.44 79 VAL A O 1
ATOM 638 N N . ASN A 1 80 ? 16.529 8.219 -14.919 1.00 96.50 80 ASN A N 1
ATOM 639 C CA . ASN A 1 80 ? 16.011 9.171 -13.935 1.00 96.50 80 ASN A CA 1
ATOM 640 C C . ASN A 1 80 ? 14.622 9.710 -14.305 1.00 96.50 80 ASN A C 1
ATOM 642 O O . ASN A 1 80 ? 13.829 9.977 -13.405 1.00 96.50 80 ASN A O 1
ATOM 646 N N . ASN A 1 81 ? 14.314 9.884 -15.593 1.00 97.31 81 ASN A N 1
ATOM 647 C CA . ASN A 1 81 ? 12.992 10.325 -16.038 1.00 97.31 81 ASN A CA 1
ATOM 648 C C . ASN A 1 81 ? 11.931 9.270 -15.729 1.00 97.31 81 ASN A C 1
ATOM 650 O O . ASN A 1 81 ? 10.906 9.606 -15.133 1.00 97.31 81 ASN A O 1
ATOM 654 N N . LEU A 1 82 ? 12.192 8.003 -16.074 1.00 97.56 82 LEU A N 1
ATOM 655 C CA . LEU A 1 82 ? 11.283 6.905 -15.756 1.00 97.56 82 LEU A CA 1
ATOM 656 C C . LEU A 1 82 ? 11.115 6.757 -14.236 1.00 97.56 82 LEU A C 1
ATOM 658 O O . LEU A 1 82 ? 9.987 6.767 -13.749 1.00 97.56 82 LEU A O 1
ATOM 662 N N . ASP A 1 83 ? 12.209 6.706 -13.473 1.00 96.38 83 ASP A N 1
ATOM 663 C CA . ASP A 1 83 ? 12.154 6.582 -12.009 1.00 96.38 83 ASP A CA 1
ATOM 664 C C . ASP A 1 83 ? 11.464 7.776 -11.350 1.00 96.38 83 ASP A C 1
ATOM 666 O O . ASP A 1 83 ? 10.624 7.616 -10.461 1.00 96.38 83 ASP A O 1
ATOM 670 N N . GLY A 1 84 ? 11.804 8.988 -11.784 1.00 96.31 84 GLY A N 1
ATOM 671 C CA . GLY A 1 84 ? 11.224 10.224 -11.279 1.00 96.31 84 GLY A CA 1
ATOM 672 C C . GLY A 1 84 ? 9.721 10.284 -11.530 1.00 96.31 84 GLY A C 1
ATOM 673 O O . GLY A 1 84 ? 8.969 10.647 -10.626 1.00 96.31 84 GLY A O 1
ATOM 674 N N . PHE A 1 85 ? 9.274 9.883 -12.723 1.00 97.81 85 PHE A N 1
ATOM 675 C CA . PHE A 1 85 ? 7.856 9.766 -13.049 1.00 97.81 85 PHE A CA 1
ATOM 676 C C . PHE A 1 85 ? 7.161 8.708 -12.184 1.00 97.81 85 PHE A C 1
ATOM 678 O O . PHE A 1 85 ? 6.200 9.033 -11.485 1.00 97.81 85 PHE A O 1
ATOM 685 N N . LEU A 1 86 ? 7.671 7.469 -12.175 1.00 96.06 86 LEU A N 1
ATOM 686 C CA . LEU A 1 86 ? 7.063 6.355 -11.443 1.00 96.06 86 LEU A CA 1
ATOM 687 C C . LEU A 1 86 ? 6.923 6.666 -9.950 1.00 96.06 86 LEU A C 1
ATOM 689 O O . LEU A 1 86 ? 5.891 6.361 -9.357 1.00 96.06 86 LEU A O 1
ATOM 693 N N . ASN A 1 87 ? 7.940 7.279 -9.339 1.00 94.00 87 ASN A N 1
ATOM 694 C CA . ASN A 1 87 ? 7.918 7.632 -7.922 1.00 94.00 87 ASN A CA 1
ATOM 695 C C . ASN A 1 87 ? 6.956 8.783 -7.620 1.00 94.00 87 ASN A C 1
ATOM 697 O O . ASN A 1 87 ? 6.154 8.670 -6.693 1.00 94.00 87 ASN A O 1
ATOM 701 N N . ARG A 1 88 ? 7.027 9.876 -8.390 1.00 95.50 88 ARG A N 1
ATOM 702 C CA . ARG A 1 88 ? 6.203 11.068 -8.155 1.00 95.50 88 ARG A CA 1
ATOM 703 C C . ARG A 1 88 ? 4.719 10.771 -8.337 1.00 95.50 88 ARG A C 1
ATOM 705 O O . ARG A 1 88 ? 3.923 11.135 -7.475 1.00 95.50 88 ARG A O 1
ATOM 712 N N . GLU A 1 89 ? 4.345 10.113 -9.432 1.00 95.81 89 GLU A N 1
ATOM 713 C CA . GLU A 1 89 ? 2.933 9.832 -9.696 1.00 95.81 89 GLU A CA 1
ATOM 714 C C . GLU A 1 89 ? 2.376 8.788 -8.730 1.00 95.81 89 GLU A C 1
ATOM 7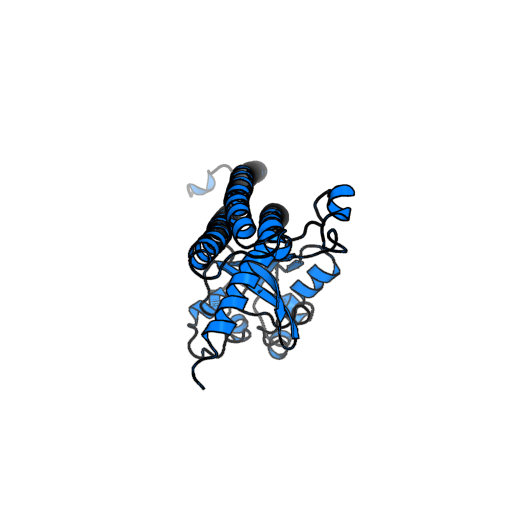16 O O . GLU A 1 89 ? 1.265 8.949 -8.234 1.00 95.81 89 GLU A O 1
ATOM 721 N N . PHE A 1 90 ? 3.157 7.763 -8.377 1.00 94.56 90 PHE A N 1
ATOM 722 C CA . PHE A 1 90 ? 2.740 6.806 -7.354 1.00 94.56 90 PHE A CA 1
ATOM 723 C C . PHE A 1 90 ? 2.451 7.490 -6.011 1.00 94.56 90 PHE A C 1
ATOM 725 O O . PHE A 1 90 ? 1.398 7.259 -5.424 1.00 94.56 90 PHE A O 1
ATOM 732 N N . ASP A 1 91 ? 3.351 8.359 -5.542 1.00 93.12 91 ASP A N 1
ATOM 733 C CA . ASP A 1 91 ? 3.167 9.113 -4.295 1.00 93.12 91 ASP A CA 1
ATOM 734 C C . ASP A 1 91 ? 1.922 10.016 -4.354 1.00 93.12 91 ASP A C 1
ATOM 736 O O . ASP A 1 91 ? 1.117 10.042 -3.421 1.00 93.12 91 ASP A O 1
ATOM 740 N N . SER A 1 92 ? 1.711 10.699 -5.482 1.00 95.19 92 SER A N 1
ATOM 741 C CA . SER A 1 92 ? 0.524 11.530 -5.728 1.00 95.19 92 SER A CA 1
ATOM 742 C C . SER A 1 92 ? -0.787 10.733 -5.648 1.00 95.19 92 SER A C 1
ATOM 744 O O . SER A 1 92 ? -1.760 11.161 -5.011 1.00 95.19 92 SER A O 1
ATOM 746 N N . ILE A 1 93 ? -0.810 9.538 -6.244 1.00 95.81 93 ILE A N 1
ATOM 747 C CA . ILE A 1 93 ? -1.988 8.667 -6.247 1.00 95.81 93 ILE A CA 1
ATOM 748 C C . ILE A 1 93 ? -2.236 8.071 -4.855 1.00 95.81 93 ILE A C 1
ATOM 750 O O . ILE A 1 93 ? -3.382 8.043 -4.402 1.00 95.81 93 ILE A O 1
ATOM 754 N N . VAL A 1 94 ? -1.188 7.649 -4.136 1.00 95.19 94 VAL A N 1
ATOM 755 C CA . VAL A 1 94 ? -1.304 7.177 -2.742 1.00 95.19 94 VAL A CA 1
ATOM 756 C C . VAL A 1 94 ? -1.894 8.268 -1.851 1.00 95.19 94 VAL A C 1
ATOM 758 O O . VAL A 1 94 ? -2.869 8.015 -1.144 1.00 95.19 94 VAL A O 1
ATOM 761 N N . LYS A 1 95 ? -1.367 9.496 -1.933 1.00 94.75 95 LYS A N 1
ATOM 762 C CA . LYS A 1 95 ? -1.877 10.663 -1.193 1.00 94.75 95 LYS A CA 1
ATOM 763 C C . LYS A 1 95 ? -3.357 10.916 -1.452 1.00 94.75 95 LYS A C 1
ATOM 765 O O . LYS A 1 95 ? -4.116 11.145 -0.514 1.00 94.75 95 LYS A O 1
ATOM 770 N N . SER A 1 96 ? -3.772 10.843 -2.712 1.00 96.25 96 SER A N 1
ATOM 771 C CA . SER A 1 96 ? -5.170 11.052 -3.096 1.00 96.25 96 SER A CA 1
ATOM 772 C C . SER A 1 96 ? -6.078 9.953 -2.537 1.00 96.25 96 SER A C 1
ATOM 774 O O . SER A 1 96 ? -7.120 10.249 -1.961 1.00 96.25 96 SER A O 1
ATOM 776 N N . ASN A 1 97 ? -5.653 8.688 -2.604 1.00 96.69 97 ASN A N 1
ATOM 777 C CA . ASN A 1 97 ? -6.374 7.575 -1.979 1.00 96.69 97 ASN A CA 1
ATOM 778 C C . ASN A 1 97 ? -6.486 7.725 -0.456 1.00 96.69 97 ASN A C 1
ATOM 780 O O . ASN A 1 97 ? -7.540 7.461 0.119 1.00 96.69 97 ASN A O 1
ATOM 784 N N . PHE A 1 98 ? -5.432 8.201 0.202 1.00 95.75 98 PHE A N 1
ATOM 785 C CA . PHE A 1 98 ? -5.452 8.459 1.641 1.00 95.75 98 PHE A CA 1
ATOM 786 C C . PHE A 1 98 ? -6.403 9.608 1.995 1.00 95.75 98 PHE A C 1
ATOM 788 O O . PHE A 1 98 ? -7.127 9.518 2.985 1.00 95.75 98 PHE A O 1
ATOM 795 N N . ALA A 1 99 ? -6.476 10.647 1.160 1.00 94.50 99 ALA A N 1
ATOM 796 C CA . ALA A 1 99 ? -7.464 11.711 1.311 1.00 94.50 99 ALA A CA 1
ATOM 797 C C . ALA A 1 99 ? -8.903 11.181 1.185 1.00 94.50 99 ALA A C 1
ATOM 799 O O . ALA A 1 99 ? -9.755 11.543 1.995 1.00 94.50 99 ALA A O 1
ATOM 800 N N . TYR A 1 100 ? -9.174 10.274 0.241 1.00 95.19 100 TYR A N 1
ATOM 801 C CA . TYR A 1 100 ? -10.488 9.634 0.140 1.00 95.19 100 TYR A CA 1
ATOM 802 C C . TYR A 1 100 ? -10.823 8.758 1.351 1.00 95.19 100 TYR A C 1
ATOM 804 O O . TYR A 1 100 ? -11.951 8.813 1.836 1.00 95.19 100 TYR A O 1
ATOM 812 N N . LEU A 1 101 ? -9.859 7.991 1.874 1.00 95.25 101 LEU A N 1
ATOM 813 C CA . LEU A 1 101 ? -10.053 7.222 3.108 1.00 95.25 101 LEU A CA 1
ATOM 814 C C . LEU A 1 101 ? -10.372 8.144 4.287 1.00 95.25 101 LEU A C 1
ATOM 816 O O . LEU A 1 101 ? -11.301 7.877 5.042 1.00 95.25 101 LEU A O 1
ATOM 820 N N . ARG A 1 102 ? -9.661 9.265 4.433 1.00 93.19 102 ARG A N 1
ATOM 821 C CA . ARG A 1 102 ? -9.989 10.261 5.463 1.00 93.19 102 ARG A CA 1
ATOM 822 C C . ARG A 1 102 ? -11.405 10.779 5.313 1.00 93.19 102 ARG A C 1
ATOM 824 O O . ARG A 1 102 ? -12.163 10.716 6.274 1.00 93.19 102 ARG A O 1
ATOM 831 N N . TYR A 1 103 ? -11.770 11.197 4.105 1.00 92.00 103 TYR A N 1
ATOM 832 C CA . TYR A 1 103 ? -13.115 11.675 3.818 1.00 92.00 103 TYR A CA 1
ATOM 833 C C . TYR A 1 103 ? -14.179 10.616 4.143 1.00 92.00 103 TYR A C 1
ATOM 835 O O . TYR A 1 103 ? -15.210 10.939 4.728 1.00 92.00 103 TYR A O 1
ATOM 843 N N . PHE A 1 104 ? -13.913 9.338 3.858 1.00 92.75 104 PHE A N 1
ATOM 844 C CA . PHE A 1 104 ? -14.787 8.230 4.245 1.00 92.75 104 PHE A CA 1
ATOM 845 C C . PHE A 1 104 ? -15.023 8.184 5.766 1.00 92.75 104 PHE A C 1
ATOM 847 O O . PHE A 1 104 ? -16.171 8.116 6.208 1.00 92.75 104 PHE A O 1
ATOM 854 N N . PHE A 1 105 ? -13.963 8.303 6.571 1.00 91.31 105 PHE A N 1
ATOM 855 C CA . PHE A 1 105 ? -14.044 8.190 8.033 1.00 91.31 105 PHE A CA 1
ATOM 856 C C . PHE A 1 105 ? -14.454 9.481 8.774 1.00 91.31 105 PHE A C 1
ATOM 858 O O . PHE A 1 105 ? -14.941 9.384 9.902 1.00 91.31 105 PHE A O 1
ATOM 865 N N . GLU A 1 106 ? -14.311 10.662 8.159 1.00 84.88 106 GLU A N 1
ATOM 866 C CA . GLU A 1 106 ? -14.493 11.993 8.780 1.00 84.88 106 GLU A CA 1
ATOM 867 C C . GLU A 1 106 ? -15.847 12.228 9.471 1.00 84.88 106 GLU A C 1
ATOM 869 O O . GLU A 1 106 ? -15.899 12.945 10.466 1.00 84.88 106 GLU A O 1
ATOM 874 N N . GLU A 1 107 ? -16.943 11.636 8.990 1.00 66.88 107 GLU A N 1
ATOM 875 C CA . GLU A 1 107 ? -18.265 11.832 9.617 1.00 66.88 107 GLU A CA 1
ATOM 876 C C . GLU A 1 107 ? -18.516 10.931 10.819 1.00 66.88 107 GLU A C 1
ATOM 878 O O . GLU A 1 107 ? -19.391 11.216 11.633 1.00 66.88 107 GLU A O 1
ATOM 883 N N . THR A 1 108 ? -17.776 9.829 10.930 1.00 59.62 108 THR A N 1
ATOM 884 C CA . THR A 1 108 ? -18.007 8.885 12.022 1.00 59.62 108 THR A CA 1
ATOM 885 C C . THR A 1 108 ? -17.255 9.311 13.277 1.00 59.62 108 THR A C 1
ATOM 887 O O . THR A 1 108 ? -17.839 9.271 14.360 1.00 59.62 108 THR A O 1
ATOM 890 N N . LYS A 1 109 ? -15.984 9.726 13.140 1.00 62.47 109 LYS A N 1
ATOM 891 C CA . LYS A 1 109 ? -15.006 9.968 14.219 1.00 62.47 109 LYS A CA 1
ATOM 892 C C . LYS A 1 109 ? -13.822 10.811 13.685 1.00 62.47 109 LYS A C 1
ATOM 894 O O . LYS A 1 109 ? -13.792 11.183 12.512 1.00 62.47 109 LYS A O 1
ATOM 899 N N . LYS A 1 110 ? -12.805 11.098 14.517 1.00 76.69 110 LYS A N 1
ATOM 900 C CA . LYS A 1 110 ? -11.514 11.653 14.042 1.00 76.69 110 LYS A CA 1
ATOM 901 C C . LYS A 1 110 ? -10.921 10.759 12.940 1.00 76.69 110 LYS A C 1
ATOM 903 O O . LYS A 1 110 ? -10.991 9.544 13.049 1.00 76.69 110 LYS A O 1
ATOM 908 N N . SER A 1 111 ? -10.298 11.333 11.909 1.00 85.12 111 SER A N 1
ATOM 909 C CA . SER A 1 111 ? -9.643 10.551 10.843 1.00 85.12 111 SER A CA 1
ATOM 910 C C . SER A 1 111 ? -8.608 9.554 11.399 1.00 85.12 111 SER A C 1
ATOM 912 O O . SER A 1 111 ? -7.831 9.939 12.279 1.00 85.12 111 SER A O 1
ATOM 914 N N . PRO A 1 112 ? -8.539 8.309 10.881 1.00 91.38 112 PRO A N 1
ATOM 915 C CA . PRO A 1 112 ? -7.508 7.366 11.291 1.00 91.38 112 PRO A CA 1
ATOM 916 C C . PRO A 1 112 ? -6.130 7.825 10.803 1.00 91.38 112 PRO A C 1
ATOM 918 O O . PRO A 1 112 ? -5.995 8.542 9.804 1.00 91.38 112 PRO A O 1
ATOM 921 N N . ASN A 1 113 ? -5.088 7.363 11.487 1.00 91.12 113 ASN A N 1
ATOM 922 C CA . ASN A 1 113 ? -3.743 7.396 10.939 1.00 91.12 113 ASN A CA 1
ATOM 923 C C . ASN A 1 113 ? -3.653 6.332 9.847 1.00 91.12 113 ASN A C 1
ATOM 925 O O . ASN A 1 113 ? -4.029 5.180 10.061 1.00 91.12 113 ASN A O 1
ATOM 929 N N . LEU A 1 114 ? -3.124 6.713 8.694 1.00 93.88 114 LEU A N 1
ATOM 930 C CA . LEU A 1 114 ? -3.006 5.841 7.538 1.00 93.88 114 LEU A CA 1
ATOM 931 C C . LEU A 1 114 ? -1.535 5.520 7.289 1.00 93.88 114 LEU A C 1
ATOM 933 O O . LEU A 1 114 ? -0.657 6.378 7.427 1.00 93.88 114 LEU A O 1
ATOM 937 N N . ARG A 1 115 ? -1.250 4.280 6.903 1.00 93.00 115 ARG A N 1
ATOM 938 C CA . ARG A 1 115 ? 0.106 3.813 6.617 1.00 93.00 115 ARG A CA 1
ATOM 939 C C . ARG A 1 115 ? 0.092 2.801 5.483 1.00 93.00 115 ARG A C 1
ATOM 941 O O . ARG A 1 115 ? -0.716 1.882 5.466 1.00 93.00 115 ARG A O 1
ATOM 948 N N . LEU A 1 116 ? 1.039 2.957 4.569 1.00 92.56 116 LEU A N 1
ATOM 949 C CA . LEU A 1 116 ? 1.332 2.020 3.497 1.00 92.56 116 LEU A CA 1
ATOM 950 C C . LEU A 1 116 ? 2.717 1.424 3.743 1.00 92.56 116 LEU A C 1
ATOM 952 O O . LEU A 1 116 ? 3.720 2.138 3.670 1.00 92.56 116 LEU A O 1
ATOM 956 N N . GLY A 1 117 ? 2.767 0.129 4.041 1.00 90.19 117 GLY A N 1
ATOM 957 C CA . GLY A 1 117 ? 4.016 -0.610 4.212 1.00 90.19 117 GLY A CA 1
ATOM 958 C C . GLY A 1 117 ? 4.225 -1.634 3.100 1.00 90.19 117 GLY A C 1
ATOM 959 O O . GLY A 1 117 ? 3.258 -2.237 2.644 1.00 90.19 117 GLY A O 1
ATOM 960 N N . ILE A 1 118 ? 5.474 -1.868 2.696 1.00 88.12 118 ILE A N 1
ATOM 961 C CA . ILE A 1 118 ? 5.851 -2.950 1.771 1.00 88.12 118 ILE A CA 1
ATOM 962 C C . ILE A 1 118 ? 6.786 -3.950 2.427 1.00 88.12 118 ILE A C 1
ATOM 964 O O . ILE A 1 118 ? 7.604 -3.592 3.280 1.00 88.12 118 ILE A O 1
ATOM 968 N N . MET A 1 119 ? 6.683 -5.204 2.000 1.00 85.62 119 MET A N 1
ATOM 969 C CA . MET A 1 119 ? 7.627 -6.224 2.430 1.00 85.62 119 MET A CA 1
ATOM 970 C C . MET A 1 119 ? 8.939 -6.077 1.668 1.00 85.62 119 MET A C 1
ATOM 972 O O . MET A 1 119 ? 8.952 -6.004 0.440 1.00 85.62 119 MET A O 1
ATOM 976 N N . ALA A 1 120 ? 10.048 -6.051 2.397 1.00 80.31 120 ALA A N 1
ATOM 977 C CA . ALA A 1 120 ? 11.379 -5.972 1.817 1.00 80.31 120 ALA A CA 1
ATOM 978 C C . ALA A 1 120 ? 12.364 -6.863 2.588 1.00 80.31 120 ALA A C 1
ATOM 980 O O . ALA A 1 120 ? 12.218 -7.039 3.802 1.00 80.31 120 ALA A O 1
ATOM 981 N N . PRO A 1 121 ? 13.386 -7.422 1.916 1.00 76.19 121 PRO A N 1
ATOM 982 C CA . PRO A 1 121 ? 14.489 -8.085 2.599 1.00 76.19 121 PRO A CA 1
ATOM 983 C C . PRO A 1 121 ? 15.185 -7.128 3.574 1.00 76.19 121 PRO A C 1
ATOM 985 O O . PRO A 1 121 ? 15.394 -5.957 3.267 1.00 76.19 121 PRO A O 1
ATOM 988 N N . THR A 1 122 ? 15.569 -7.637 4.742 1.00 72.75 122 THR A N 1
ATOM 989 C CA . THR A 1 122 ? 16.354 -6.906 5.742 1.00 72.75 122 THR A CA 1
ATOM 990 C C . THR A 1 122 ? 17.617 -7.692 6.086 1.00 72.75 122 THR A C 1
ATOM 992 O O . THR A 1 122 ? 17.553 -8.897 6.344 1.00 72.75 122 THR A O 1
ATOM 995 N N . ASP A 1 123 ? 18.760 -6.999 6.120 1.00 66.81 123 ASP A N 1
ATOM 996 C CA . ASP A 1 123 ? 20.118 -7.578 6.147 1.00 66.81 123 ASP A CA 1
ATOM 997 C C . ASP A 1 123 ? 20.402 -8.564 7.293 1.00 66.81 123 ASP A C 1
ATOM 999 O O . ASP A 1 123 ? 21.360 -9.327 7.235 1.00 66.81 123 ASP A O 1
ATOM 1003 N N . SER A 1 124 ? 19.597 -8.559 8.357 1.00 62.09 124 SER A N 1
ATOM 1004 C CA . SER A 1 124 ? 19.852 -9.356 9.566 1.00 62.09 124 SER A CA 1
ATOM 1005 C C . SER A 1 124 ? 18.702 -10.275 9.979 1.00 62.09 124 SER A C 1
ATOM 1007 O O . SER A 1 124 ? 18.837 -11.012 10.958 1.00 62.09 124 SER A O 1
ATOM 1009 N N . VAL A 1 125 ? 17.546 -10.218 9.306 1.00 61.44 125 VAL A N 1
ATOM 1010 C CA . VAL A 1 125 ? 16.299 -10.603 9.982 1.00 61.44 125 VAL A CA 1
ATOM 1011 C C . VAL A 1 125 ? 15.266 -11.330 9.101 1.00 61.44 125 VAL A C 1
ATOM 1013 O O . VAL A 1 125 ? 14.352 -11.952 9.648 1.00 61.44 125 VAL A O 1
ATOM 1016 N N . GLY A 1 126 ? 15.458 -11.363 7.778 1.00 73.75 126 GLY A N 1
ATOM 1017 C CA . GLY A 1 126 ? 14.507 -11.942 6.820 1.00 73.75 126 GLY A CA 1
ATOM 1018 C C . GLY A 1 126 ? 13.643 -10.859 6.173 1.00 73.75 126 GLY A C 1
ATOM 1019 O O . GLY A 1 126 ? 14.144 -9.773 5.882 1.00 73.75 126 GLY A O 1
ATOM 1020 N N . LEU A 1 127 ? 12.357 -11.134 5.937 1.00 74.94 127 LEU A N 1
ATOM 1021 C CA . LEU A 1 127 ? 11.411 -10.137 5.421 1.00 74.94 127 LEU A CA 1
ATOM 1022 C C . LEU A 1 127 ? 10.958 -9.188 6.539 1.00 74.94 127 LEU A C 1
ATOM 1024 O O . LEU A 1 127 ? 10.361 -9.611 7.535 1.00 74.94 127 LEU A O 1
ATOM 1028 N N . GLY A 1 128 ? 11.235 -7.901 6.349 1.00 81.25 128 GLY A N 1
ATOM 1029 C CA . GLY A 1 128 ? 10.741 -6.814 7.184 1.00 81.25 128 GLY A CA 1
ATOM 1030 C C . GLY A 1 128 ? 9.665 -5.991 6.477 1.00 81.25 128 GLY A C 1
ATOM 1031 O O . GLY A 1 128 ? 9.484 -6.098 5.265 1.00 81.25 128 GLY A O 1
ATOM 1032 N N . LEU A 1 129 ? 8.958 -5.153 7.238 1.00 85.31 129 LEU A N 1
ATOM 1033 C CA . LEU A 1 129 ? 8.029 -4.155 6.697 1.00 85.31 129 LEU A CA 1
ATOM 1034 C C . LEU A 1 129 ? 8.711 -2.790 6.677 1.00 85.31 129 LEU A C 1
ATOM 1036 O O . LEU A 1 129 ? 9.148 -2.306 7.724 1.00 85.31 129 LEU A O 1
ATOM 1040 N N . ILE A 1 130 ? 8.763 -2.167 5.505 1.00 85.12 130 ILE A N 1
ATOM 1041 C CA . ILE A 1 130 ? 9.258 -0.804 5.317 1.00 85.12 130 ILE A CA 1
ATOM 1042 C C . ILE A 1 130 ? 8.074 0.114 5.038 1.00 85.12 130 ILE A C 1
ATOM 1044 O O . ILE A 1 130 ? 7.247 -0.173 4.173 1.00 85.12 130 ILE A O 1
ATOM 1048 N N . ASP A 1 131 ? 8.018 1.237 5.746 1.00 85.75 131 ASP A N 1
ATOM 1049 C CA . ASP A 1 131 ? 7.032 2.286 5.493 1.00 85.75 131 ASP A CA 1
ATOM 1050 C C . ASP A 1 131 ? 7.357 3.014 4.193 1.00 85.75 131 ASP A C 1
ATOM 1052 O O . ASP A 1 131 ? 8.383 3.686 4.098 1.00 85.75 131 ASP A O 1
ATOM 1056 N N . LEU A 1 132 ? 6.465 2.913 3.206 1.00 86.88 132 LEU A N 1
ATOM 1057 C CA . LEU A 1 132 ? 6.527 3.760 2.016 1.00 86.88 132 LEU A CA 1
ATOM 1058 C C . LEU A 1 132 ? 5.854 5.099 2.249 1.00 86.88 132 LEU A C 1
ATOM 1060 O O . LEU A 1 132 ? 6.336 6.128 1.784 1.00 86.88 132 LEU A O 1
ATOM 1064 N N . TYR A 1 133 ? 4.715 5.075 2.935 1.00 88.38 133 TYR A N 1
ATOM 1065 C CA . TYR A 1 133 ? 3.922 6.268 3.155 1.00 88.38 133 TYR A CA 1
ATOM 1066 C C . TYR A 1 133 ? 3.222 6.213 4.510 1.00 88.38 133 TYR A C 1
ATOM 1068 O O . TYR A 1 133 ? 2.778 5.153 4.957 1.00 88.38 133 TYR A O 1
ATOM 1076 N N . ARG A 1 134 ? 3.125 7.367 5.172 1.00 87.69 134 ARG A N 1
ATOM 1077 C CA . ARG A 1 134 ? 2.460 7.510 6.465 1.00 87.69 134 ARG A CA 1
ATOM 1078 C C . ARG A 1 134 ? 1.817 8.882 6.577 1.00 87.69 134 ARG A C 1
ATOM 1080 O O . ARG A 1 134 ? 2.443 9.885 6.241 1.00 87.69 134 ARG A O 1
ATOM 1087 N N . ASP A 1 135 ? 0.592 8.909 7.081 1.00 87.25 135 ASP A N 1
ATOM 1088 C CA . ASP A 1 135 ? -0.190 10.125 7.236 1.00 87.25 135 ASP A CA 1
ATOM 1089 C C . ASP A 1 135 ? -0.955 10.115 8.576 1.00 87.25 135 ASP A C 1
ATOM 1091 O O . ASP A 1 135 ? -1.873 9.308 8.751 1.00 87.25 135 ASP A O 1
ATOM 1095 N N . PRO A 1 136 ? -0.602 10.985 9.542 1.00 82.88 136 PRO A N 1
ATOM 1096 C CA . PRO A 1 136 ? 0.393 12.053 9.443 1.00 82.88 136 PRO A CA 1
ATOM 1097 C C . PRO A 1 136 ? 1.831 11.521 9.298 1.00 82.88 136 PRO A C 1
ATOM 1099 O O . PRO A 1 136 ? 2.135 10.424 9.783 1.00 82.88 136 PRO A O 1
ATOM 1102 N N . PRO A 1 137 ? 2.729 12.288 8.651 1.00 80.62 137 PRO A N 1
ATOM 1103 C CA . PRO A 1 137 ? 4.126 11.902 8.518 1.00 80.62 137 PRO A CA 1
ATOM 1104 C C . PRO A 1 137 ? 4.765 11.749 9.899 1.00 80.62 137 PRO A C 1
ATOM 1106 O O . PRO A 1 137 ? 4.466 12.500 10.830 1.00 80.62 137 PRO A O 1
ATOM 1109 N N . PHE A 1 138 ? 5.660 10.773 10.028 1.00 70.62 138 PHE A N 1
ATOM 1110 C CA . PHE A 1 138 ? 6.376 10.504 11.269 1.00 70.62 138 PHE A CA 1
ATOM 1111 C C . PHE A 1 138 ? 7.885 10.594 11.018 1.00 70.62 138 PHE A C 1
ATOM 1113 O O . PHE A 1 138 ? 8.353 10.020 10.035 1.00 70.62 138 PHE A O 1
ATOM 1120 N N . PRO A 1 139 ? 8.651 11.294 11.875 1.00 58.38 139 PRO A N 1
ATOM 1121 C CA . PRO A 1 139 ? 10.041 11.664 11.587 1.00 58.38 139 PRO A CA 1
ATOM 1122 C C . PRO A 1 139 ? 11.004 10.475 11.468 1.00 58.38 139 PRO A C 1
ATOM 1124 O O . PRO A 1 139 ? 12.057 10.612 10.856 1.00 58.38 139 PRO A O 1
ATOM 1127 N N . ASN A 1 140 ? 10.634 9.306 11.995 1.00 59.47 140 ASN A N 1
ATOM 1128 C CA . ASN A 1 140 ? 11.411 8.078 11.868 1.00 59.47 140 ASN A CA 1
ATOM 1129 C C . ASN A 1 140 ? 10.590 7.046 11.081 1.00 59.47 140 ASN A C 1
ATOM 1131 O O . ASN A 1 140 ? 9.600 6.527 11.606 1.00 59.47 140 ASN A O 1
ATOM 1135 N N . SER A 1 141 ? 10.983 6.753 9.836 1.00 55.72 141 SER A N 1
ATOM 1136 C CA . SER A 1 141 ? 10.427 5.624 9.084 1.00 55.72 141 SER A CA 1
ATOM 1137 C C . SER A 1 141 ? 10.723 4.340 9.852 1.00 55.72 141 SER A C 1
ATOM 1139 O O . SER A 1 141 ? 11.867 4.042 10.206 1.00 55.72 141 SER A O 1
ATOM 1141 N N . TYR A 1 142 ? 9.669 3.608 10.201 1.00 60.75 142 TYR A N 1
ATOM 1142 C CA . TYR A 1 142 ? 9.818 2.427 11.027 1.00 60.75 142 TYR A CA 1
ATOM 1143 C C . TYR A 1 142 ? 10.101 1.224 10.125 1.00 60.75 142 TYR A C 1
ATOM 1145 O O . TYR A 1 142 ? 9.298 0.880 9.260 1.00 60.75 142 TYR A O 1
ATOM 1153 N N . ILE A 1 143 ? 11.241 0.566 10.342 1.00 62.25 143 ILE A N 1
ATOM 1154 C CA . ILE A 1 143 ? 11.501 -0.754 9.767 1.00 62.25 143 ILE A CA 1
ATOM 1155 C C . ILE A 1 143 ? 11.008 -1.783 10.779 1.00 62.25 143 ILE A C 1
ATOM 1157 O O . ILE A 1 143 ? 11.653 -2.012 11.807 1.00 62.25 143 ILE A O 1
ATOM 1161 N N . ILE A 1 144 ? 9.875 -2.424 10.486 1.00 62.59 144 ILE A N 1
ATOM 1162 C CA . ILE A 1 144 ? 9.521 -3.665 11.175 1.00 62.59 144 ILE A CA 1
ATOM 1163 C C . ILE A 1 144 ? 10.537 -4.704 10.769 1.00 62.59 144 ILE A C 1
ATOM 1165 O O . ILE A 1 144 ? 10.584 -5.118 9.617 1.00 62.59 144 ILE A O 1
ATOM 1169 N N . ARG A 1 145 ? 11.356 -5.115 11.734 1.00 66.00 145 ARG A N 1
ATOM 1170 C CA . ARG A 1 145 ? 12.453 -6.047 11.490 1.00 66.00 145 ARG A CA 1
ATOM 1171 C C . ARG A 1 145 ? 11.953 -7.453 11.145 1.00 66.00 145 ARG A C 1
ATOM 1173 O O . ARG A 1 145 ? 12.552 -8.085 10.286 1.00 66.00 145 ARG A O 1
ATOM 1180 N N . ARG A 1 146 ? 10.847 -7.917 11.748 1.00 74.88 146 ARG A N 1
ATOM 1181 C CA . ARG A 1 146 ? 10.139 -9.147 11.342 1.00 74.88 146 ARG A CA 1
ATOM 1182 C C . ARG A 1 146 ? 8.635 -8.992 11.416 1.00 74.88 146 ARG A C 1
ATOM 1184 O O . ARG A 1 146 ? 8.102 -8.552 12.430 1.00 74.88 146 ARG A O 1
ATOM 1191 N N . ILE A 1 147 ? 7.962 -9.472 10.379 1.00 77.94 147 ILE A N 1
ATOM 1192 C CA . ILE A 1 147 ? 6.504 -9.641 10.351 1.00 77.94 147 ILE A CA 1
ATOM 1193 C C . ILE A 1 147 ? 6.025 -10.576 11.469 1.00 77.94 147 ILE A C 1
ATOM 1195 O O . ILE A 1 147 ? 5.000 -10.310 12.089 1.00 77.94 147 ILE A O 1
ATOM 1199 N N . SER A 1 148 ? 6.799 -11.623 11.781 1.00 77.69 148 SER A N 1
ATOM 1200 C CA . SER A 1 148 ? 6.487 -12.584 12.849 1.00 77.69 148 SER A CA 1
ATOM 1201 C C . SER A 1 148 ? 6.392 -11.957 14.238 1.00 77.69 148 SER A C 1
ATOM 1203 O O . SER A 1 148 ? 5.731 -12.509 15.111 1.00 77.69 148 SER A O 1
ATOM 1205 N N . ASP A 1 149 ? 7.029 -10.804 14.448 1.00 80.88 149 ASP A N 1
ATOM 1206 C CA . ASP A 1 149 ? 7.087 -10.136 15.752 1.00 80.88 149 ASP A CA 1
ATOM 1207 C C . ASP A 1 149 ? 5.855 -9.239 15.981 1.00 80.88 149 ASP A C 1
ATOM 1209 O O . ASP A 1 149 ? 5.843 -8.369 16.851 1.00 80.88 149 ASP A O 1
ATOM 1213 N N . TYR A 1 150 ? 4.823 -9.394 15.153 1.00 86.38 150 TYR A N 1
ATOM 1214 C CA . TYR A 1 150 ? 3.594 -8.619 15.188 1.00 86.38 150 TYR A CA 1
ATOM 1215 C C . TYR A 1 150 ? 2.433 -9.538 14.861 1.00 86.38 150 TYR A C 1
ATOM 1217 O O . TYR A 1 150 ? 2.292 -9.986 13.720 1.00 86.38 150 TYR A O 1
ATOM 1225 N N . SER A 1 151 ? 1.572 -9.787 15.848 1.00 90.44 151 SER A N 1
ATOM 1226 C CA . SER A 1 151 ? 0.429 -10.674 15.629 1.00 90.44 151 SER A CA 1
ATOM 1227 C C . SER A 1 151 ? -0.466 -10.219 14.469 1.00 90.44 151 SER A C 1
ATOM 1229 O O . SER A 1 1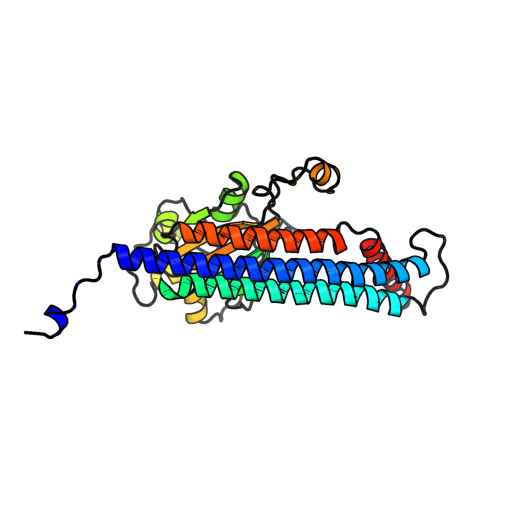51 ? -0.838 -11.093 13.692 1.00 90.44 151 SER A O 1
ATOM 1231 N N . PRO A 1 152 ? -0.724 -8.907 14.241 1.00 93.06 152 PRO A N 1
ATOM 1232 C CA . PRO A 1 152 ? -1.580 -8.485 13.134 1.00 93.06 152 PRO A CA 1
ATOM 1233 C C . PRO A 1 152 ? -1.032 -8.880 11.759 1.00 93.06 152 PRO A C 1
ATOM 1235 O O . PRO A 1 152 ? -1.740 -9.469 10.952 1.00 93.06 152 PRO A O 1
ATOM 1238 N N . PHE A 1 153 ? 0.250 -8.607 11.493 1.00 92.38 153 PHE A N 1
ATOM 1239 C CA . PHE A 1 153 ? 0.855 -8.940 10.199 1.00 92.38 153 PHE A CA 1
ATOM 1240 C C . PHE A 1 153 ? 1.030 -10.449 10.027 1.00 92.38 153 PHE A C 1
ATOM 1242 O O . PHE A 1 153 ? 0.843 -10.962 8.928 1.00 92.38 153 PHE A O 1
ATOM 1249 N N . SER A 1 154 ? 1.353 -11.163 11.109 1.00 91.12 154 SER A N 1
ATOM 1250 C CA . SER A 1 154 ? 1.426 -12.625 11.099 1.00 91.12 154 SER A CA 1
ATOM 1251 C C . SER A 1 154 ? 0.077 -13.255 10.732 1.00 91.12 154 SER A C 1
ATOM 1253 O O . SER A 1 154 ? 0.039 -14.154 9.897 1.00 91.12 154 SER A O 1
ATOM 1255 N N . GLU A 1 155 ? -1.030 -12.756 11.288 1.00 94.44 155 GLU A N 1
ATOM 1256 C CA . GLU A 1 155 ? -2.380 -13.253 10.997 1.00 94.44 155 GLU A CA 1
ATOM 1257 C C . GLU A 1 155 ? -2.809 -12.965 9.554 1.00 94.44 155 GLU A C 1
ATOM 1259 O O . GLU A 1 155 ? -3.271 -13.874 8.864 1.00 94.44 155 GLU A O 1
ATOM 1264 N N . VAL A 1 156 ? -2.577 -11.744 9.056 1.00 94.44 156 VAL A N 1
ATOM 1265 C CA . VAL A 1 156 ? -2.824 -11.405 7.642 1.00 94.44 156 VAL A CA 1
ATOM 1266 C C . VAL A 1 156 ? -2.023 -12.324 6.718 1.00 94.44 156 VAL A C 1
ATOM 1268 O O . VAL A 1 156 ? -2.559 -12.857 5.752 1.00 94.44 156 VAL A O 1
ATOM 1271 N N . ASN A 1 157 ? -0.749 -12.574 7.031 1.00 90.19 157 ASN A N 1
ATOM 1272 C CA . ASN A 1 157 ? 0.107 -13.429 6.212 1.00 90.19 157 ASN A CA 1
ATOM 1273 C C . ASN A 1 157 ? -0.285 -14.916 6.262 1.00 90.19 157 ASN A C 1
ATOM 1275 O O . ASN A 1 157 ? -0.030 -15.644 5.310 1.00 90.19 157 ASN A O 1
ATOM 1279 N N . GLN A 1 158 ? -0.878 -15.385 7.363 1.00 90.75 158 GLN A N 1
ATOM 1280 C CA . GLN A 1 158 ? -1.361 -16.765 7.490 1.00 90.75 158 GLN A CA 1
ATOM 1281 C C . GLN A 1 158 ? -2.711 -16.980 6.806 1.00 90.75 158 GLN A C 1
ATOM 1283 O O . GLN A 1 158 ? -2.954 -18.047 6.251 1.00 90.75 158 GLN A O 1
ATOM 1288 N N . THR A 1 159 ? -3.600 -15.991 6.886 1.00 92.94 159 THR A N 1
ATOM 1289 C CA . THR A 1 159 ? -4.983 -16.113 6.406 1.00 92.94 159 THR A CA 1
ATOM 1290 C C . THR A 1 159 ? -5.176 -15.593 4.986 1.00 92.94 159 THR A C 1
ATOM 1292 O O . THR A 1 159 ? -6.165 -15.944 4.349 1.00 92.94 159 THR A O 1
ATOM 1295 N N . GLY A 1 160 ? -4.282 -14.725 4.503 1.00 91.81 160 GLY A N 1
ATOM 1296 C CA . GLY A 1 160 ? -4.474 -13.958 3.270 1.00 91.81 160 GLY A CA 1
ATOM 1297 C C . GLY A 1 160 ? -5.585 -12.904 3.369 1.00 91.81 160 GLY A C 1
ATOM 1298 O O . GLY A 1 160 ? -5.906 -12.255 2.376 1.00 91.81 160 GLY A O 1
ATOM 1299 N N . SER A 1 161 ? -6.178 -12.723 4.551 1.00 94.56 161 SER A N 1
ATOM 1300 C CA . SER A 1 161 ? -7.308 -11.828 4.795 1.00 94.56 161 SER A CA 1
ATOM 1301 C C . SER A 1 161 ? -6.884 -10.615 5.620 1.00 94.56 161 SER A C 1
ATOM 1303 O O . SER A 1 161 ? -5.744 -10.503 6.065 1.00 94.56 161 SER A O 1
ATOM 1305 N N . TYR A 1 162 ? -7.802 -9.677 5.820 1.00 96.94 162 TYR A N 1
ATOM 1306 C CA . TYR A 1 162 ? -7.591 -8.542 6.704 1.00 96.94 162 TYR A CA 1
ATOM 1307 C C . TYR A 1 162 ? -7.459 -8.971 8.171 1.00 96.94 162 TYR A C 1
ATOM 1309 O O . TYR A 1 162 ? -7.984 -10.000 8.595 1.00 96.94 162 TYR A O 1
ATOM 1317 N N . PHE A 1 163 ? -6.817 -8.119 8.965 1.00 97.62 163 PHE A N 1
ATOM 1318 C CA . PHE A 1 163 ? -6.828 -8.192 10.422 1.00 97.62 163 PHE A CA 1
ATOM 1319 C C . PHE A 1 163 ? -7.582 -6.992 10.989 1.00 97.62 163 PHE A C 1
ATOM 1321 O O . PHE A 1 163 ? -7.310 -5.854 10.604 1.00 97.62 163 PHE A O 1
ATOM 1328 N N . LEU A 1 164 ? -8.498 -7.237 11.926 1.00 97.75 164 LEU A N 1
ATOM 1329 C CA . LEU A 1 164 ? -9.256 -6.200 12.621 1.00 97.75 164 LEU A CA 1
ATOM 1330 C C . LEU A 1 164 ? -9.181 -6.410 14.134 1.00 97.75 164 LEU A C 1
ATOM 1332 O O . LEU A 1 164 ? -9.581 -7.449 14.654 1.00 97.75 164 LEU A O 1
ATOM 1336 N N . CYS A 1 165 ? -8.747 -5.379 14.853 1.00 97.38 165 CYS A N 1
ATOM 1337 C CA . CYS A 1 165 ? -8.820 -5.328 16.305 1.00 97.38 165 CYS A CA 1
ATOM 1338 C C . CYS A 1 165 ? -9.355 -3.963 16.740 1.00 97.38 165 CYS A C 1
ATOM 1340 O O . CYS A 1 165 ? -8.646 -2.966 16.660 1.00 97.38 165 CYS A O 1
ATOM 1342 N N . ASN A 1 166 ? -10.604 -3.925 17.202 1.00 95.56 166 ASN A N 1
ATOM 1343 C CA . ASN A 1 166 ? -11.287 -2.711 17.665 1.00 95.56 166 ASN A CA 1
ATOM 1344 C C . ASN A 1 166 ? -11.080 -2.415 19.166 1.00 95.56 166 ASN A C 1
ATOM 1346 O O . ASN A 1 166 ? -11.498 -1.372 19.664 1.00 95.56 166 ASN A O 1
ATOM 1350 N N . ASP A 1 167 ? -10.406 -3.316 19.885 1.00 95.12 167 ASP A N 1
ATOM 1351 C CA . ASP A 1 167 ? -10.077 -3.165 21.303 1.00 95.12 167 ASP A CA 1
ATOM 1352 C C . ASP A 1 167 ? -8.717 -3.805 21.610 1.00 95.12 167 ASP A C 1
ATOM 1354 O O . ASP A 1 167 ? -8.596 -4.892 22.186 1.00 95.12 167 ASP A O 1
ATOM 1358 N N . ILE A 1 168 ? -7.665 -3.122 21.164 1.00 94.56 168 ILE A N 1
ATOM 1359 C CA . ILE A 1 168 ? -6.280 -3.542 21.383 1.00 94.56 168 ILE A CA 1
ATOM 1360 C C . ILE A 1 168 ? -5.940 -3.636 22.876 1.00 94.56 168 ILE A C 1
ATOM 1362 O O . ILE A 1 168 ? -5.308 -4.626 23.245 1.00 94.56 168 ILE A O 1
ATOM 1366 N N . PRO A 1 169 ? -6.329 -2.689 23.758 1.00 92.69 169 PRO A N 1
ATOM 1367 C CA . PRO A 1 169 ? -6.053 -2.805 25.189 1.00 92.69 169 PRO A CA 1
ATOM 1368 C C . PRO A 1 169 ? -6.513 -4.139 25.788 1.00 92.69 169 PRO A C 1
ATOM 1370 O O . PRO A 1 169 ? -5.717 -4.826 26.436 1.00 92.69 169 PRO A O 1
ATOM 1373 N N . ASN A 1 170 ? -7.758 -4.555 25.534 1.00 92.44 170 ASN A N 1
ATOM 1374 C CA . ASN A 1 170 ? -8.255 -5.828 26.057 1.00 92.44 170 ASN A CA 1
ATOM 1375 C C . ASN A 1 170 ? -7.672 -7.037 25.310 1.00 92.44 170 ASN A C 1
ATOM 1377 O O . ASN A 1 170 ? -7.405 -8.064 25.937 1.00 92.44 170 ASN A O 1
ATOM 1381 N N . ALA A 1 171 ? -7.388 -6.923 24.009 1.00 94.56 171 ALA A N 1
ATOM 1382 C CA . ALA A 1 171 ? -6.714 -7.983 23.259 1.00 94.56 171 ALA A CA 1
ATOM 1383 C C . ALA A 1 171 ? -5.275 -8.235 23.750 1.00 94.56 171 ALA A C 1
ATOM 1385 O O . ALA A 1 171 ? -4.857 -9.390 23.840 1.00 94.56 171 ALA A O 1
ATOM 1386 N N . VAL A 1 172 ? -4.539 -7.185 24.128 1.00 92.88 172 VAL A N 1
ATOM 1387 C CA . VAL A 1 172 ? -3.212 -7.288 24.755 1.00 92.88 172 VAL A CA 1
ATOM 1388 C C . VAL A 1 172 ? -3.317 -7.944 26.130 1.00 92.88 172 VAL A C 1
ATOM 1390 O O . VAL A 1 172 ? -2.593 -8.900 26.397 1.00 92.88 172 VAL A O 1
ATOM 1393 N N . LYS A 1 173 ? -4.255 -7.502 26.984 1.00 90.38 173 LYS A N 1
ATOM 1394 C CA . LYS A 1 173 ? -4.488 -8.130 28.300 1.00 90.38 173 LYS A CA 1
ATOM 1395 C C . LYS A 1 173 ? -4.784 -9.625 28.189 1.00 90.38 173 LYS A C 1
ATOM 1397 O O . LYS A 1 173 ? -4.309 -10.412 29.000 1.00 90.38 173 LYS A O 1
ATOM 1402 N N . ALA A 1 174 ? -5.545 -10.015 27.168 1.00 91.62 174 ALA A N 1
ATOM 1403 C CA . ALA A 1 174 ? -5.881 -11.406 26.887 1.00 91.62 174 ALA A CA 1
ATOM 1404 C C . ALA A 1 174 ? -4.753 -12.202 26.197 1.00 91.62 174 ALA A C 1
ATOM 1406 O O . ALA A 1 174 ? -4.949 -13.380 25.903 1.00 91.62 174 ALA A O 1
ATOM 1407 N N . GLY A 1 175 ? -3.610 -11.579 25.886 1.00 90.62 175 GLY A N 1
ATOM 1408 C CA . GLY A 1 175 ? -2.502 -12.208 25.160 1.00 90.62 175 GLY A CA 1
ATOM 1409 C C . GLY A 1 175 ? -2.802 -12.522 23.688 1.00 90.62 175 GLY A C 1
ATOM 1410 O O . GLY A 1 175 ? -2.104 -13.329 23.083 1.00 90.62 175 GLY A O 1
ATOM 1411 N N . LYS A 1 176 ? -3.844 -11.914 23.108 1.00 92.94 176 LYS A N 1
ATOM 1412 C CA . LYS A 1 176 ? -4.284 -12.124 21.716 1.00 92.94 176 LYS A CA 1
ATOM 1413 C C . LYS A 1 176 ? -3.682 -11.125 20.730 1.00 92.94 176 LYS A C 1
ATOM 1415 O O . LYS A 1 176 ? -3.724 -11.357 19.529 1.00 92.94 176 LYS A O 1
ATOM 1420 N N . TYR A 1 177 ? -3.147 -10.012 21.224 1.00 94.06 177 TYR A N 1
ATOM 1421 C CA . TYR A 1 177 ? -2.515 -8.989 20.401 1.00 94.06 177 TYR A CA 1
ATOM 1422 C C . TYR A 1 177 ? -1.080 -8.754 20.858 1.00 94.06 177 TYR A C 1
ATOM 1424 O O . TYR A 1 177 ?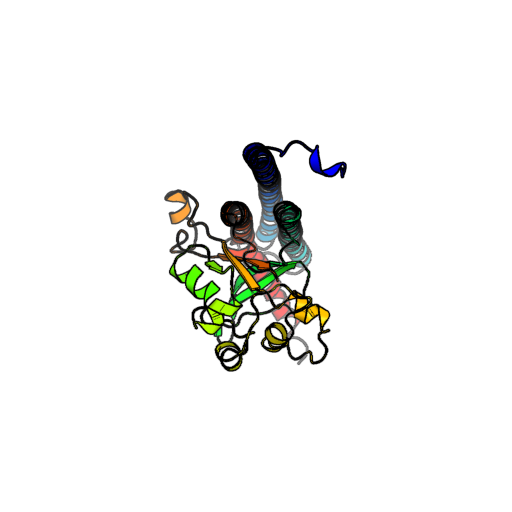 -0.841 -8.430 22.019 1.00 94.06 177 TYR A O 1
ATOM 1432 N N . PHE A 1 178 ? -0.132 -8.866 19.929 1.00 91.81 178 PHE A N 1
ATOM 1433 C CA . PHE A 1 178 ? 1.281 -8.616 20.173 1.00 91.81 178 PHE A CA 1
ATOM 1434 C C . PHE A 1 178 ? 1.817 -7.539 19.232 1.00 91.81 178 PHE A C 1
ATOM 1436 O O . PHE A 1 178 ? 1.702 -7.624 18.008 1.00 91.81 178 PHE A O 1
ATOM 1443 N N . ASN A 1 179 ? 2.457 -6.538 19.827 1.00 88.31 179 ASN A N 1
ATOM 1444 C CA . ASN A 1 179 ? 3.214 -5.506 19.137 1.00 88.31 179 ASN A CA 1
ATOM 1445 C C . ASN A 1 179 ? 4.408 -5.130 20.015 1.00 88.31 179 ASN A C 1
ATOM 1447 O O . ASN A 1 179 ? 4.223 -4.744 21.168 1.00 88.31 179 ASN A O 1
ATOM 1451 N N . HIS A 1 180 ? 5.621 -5.215 19.471 1.00 85.44 180 HIS A N 1
ATOM 1452 C CA . HIS A 1 180 ? 6.856 -4.892 20.198 1.00 85.44 180 HIS A CA 1
ATOM 1453 C C . HIS A 1 180 ? 6.919 -3.439 20.728 1.00 85.44 180 HIS A C 1
ATOM 1455 O O . HIS A 1 180 ? 7.752 -3.128 21.578 1.00 85.44 180 HIS A O 1
ATOM 1461 N N . ARG A 1 181 ? 6.066 -2.534 20.222 1.00 83.50 181 ARG A N 1
ATOM 1462 C CA . ARG A 1 181 ? 5.948 -1.167 20.744 1.00 83.50 181 ARG A CA 1
ATOM 1463 C C . ARG A 1 181 ? 5.243 -1.124 22.088 1.00 83.50 181 ARG A C 1
ATOM 1465 O O . ARG A 1 181 ? 5.306 -0.100 22.738 1.00 83.50 181 ARG A O 1
ATOM 1472 N N . ILE A 1 182 ? 4.542 -2.177 22.481 1.00 87.94 182 ILE A N 1
ATOM 1473 C CA . ILE A 1 182 ? 3.794 -2.234 23.731 1.00 87.94 182 ILE A CA 1
ATOM 1474 C C . ILE A 1 182 ? 4.598 -3.087 24.707 1.00 87.94 182 ILE A C 1
ATOM 1476 O O . ILE A 1 182 ? 4.994 -4.204 24.373 1.00 87.94 182 ILE A O 1
ATOM 1480 N N . ASP A 1 183 ? 4.818 -2.582 25.918 1.00 88.75 183 ASP A N 1
ATOM 1481 C CA . ASP A 1 183 ? 5.324 -3.376 27.035 1.00 88.75 183 ASP A CA 1
ATOM 1482 C C . ASP A 1 183 ? 4.263 -4.408 27.433 1.00 88.75 183 ASP A C 1
ATOM 1484 O O . ASP A 1 183 ? 3.365 -4.144 28.235 1.00 88.75 183 ASP A O 1
ATOM 1488 N N . GLN A 1 184 ? 4.348 -5.582 26.808 1.00 88.31 184 GLN A N 1
ATOM 1489 C CA . GLN A 1 184 ? 3.377 -6.665 26.955 1.00 88.31 184 GLN A CA 1
ATOM 1490 C C . GLN A 1 184 ? 3.264 -7.132 28.407 1.00 88.31 184 GLN A C 1
ATOM 1492 O O . GLN A 1 184 ? 2.163 -7.345 28.914 1.00 88.31 184 GLN A O 1
ATOM 1497 N N . THR A 1 185 ? 4.398 -7.233 29.103 1.00 87.50 185 THR A N 1
ATOM 1498 C CA . THR A 1 185 ? 4.447 -7.668 30.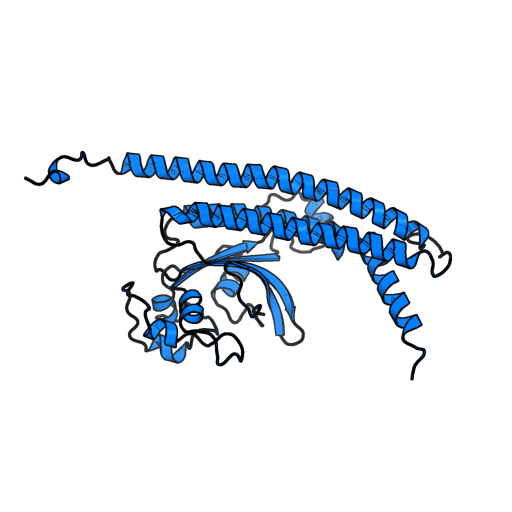500 1.00 87.50 185 THR A CA 1
ATOM 1499 C C . THR A 1 185 ? 3.646 -6.716 31.377 1.00 87.50 185 THR A C 1
ATOM 1501 O O . THR A 1 185 ? 2.766 -7.157 32.110 1.00 87.50 185 THR A O 1
ATOM 1504 N N . ARG A 1 186 ? 3.881 -5.403 31.260 1.00 87.25 186 ARG A N 1
ATOM 1505 C CA . ARG A 1 186 ? 3.126 -4.408 32.035 1.00 87.25 186 ARG A CA 1
ATOM 1506 C C . ARG A 1 186 ? 1.662 -4.335 31.608 1.00 87.25 186 ARG A C 1
ATOM 1508 O O . ARG A 1 186 ? 0.793 -4.198 32.466 1.00 87.25 186 ARG A O 1
ATOM 1515 N N . ALA A 1 187 ? 1.383 -4.448 30.311 1.00 86.00 187 ALA A N 1
ATOM 1516 C CA . ALA A 1 187 ? 0.037 -4.317 29.766 1.00 86.00 187 ALA A CA 1
ATOM 1517 C C . ALA A 1 187 ? -0.917 -5.421 30.246 1.00 86.00 187 ALA A C 1
ATOM 1519 O O . ALA A 1 187 ? -2.079 -5.132 30.527 1.00 86.00 187 ALA A O 1
ATOM 1520 N N . THR A 1 188 ? -0.430 -6.657 30.408 1.00 83.00 188 THR A N 1
ATOM 1521 C CA . THR A 1 188 ? -1.245 -7.781 30.914 1.00 83.00 188 THR A CA 1
ATOM 1522 C C . THR A 1 188 ? -1.731 -7.594 32.353 1.00 83.00 188 THR A C 1
ATOM 1524 O O . THR A 1 188 ? -2.793 -8.098 32.710 1.00 83.00 188 THR A O 1
ATOM 1527 N N . THR A 1 189 ? -0.997 -6.832 33.168 1.00 81.62 189 THR A N 1
ATOM 1528 C CA . THR A 1 189 ? -1.337 -6.561 34.576 1.00 81.62 189 THR A CA 1
ATOM 1529 C C . THR A 1 189 ? -1.943 -5.175 34.817 1.00 81.62 189 THR A C 1
ATOM 1531 O O . THR A 1 189 ? -2.380 -4.883 35.928 1.00 81.62 189 THR A O 1
ATOM 1534 N N . ALA A 1 190 ? -1.942 -4.305 33.805 1.00 78.38 190 ALA A N 1
ATOM 1535 C CA . ALA A 1 190 ? -2.384 -2.917 33.911 1.00 78.38 190 ALA A CA 1
ATOM 1536 C C . ALA A 1 190 ? -3.911 -2.803 34.056 1.00 78.38 190 ALA A C 1
ATOM 1538 O O . ALA A 1 190 ? -4.676 -3.531 33.415 1.00 78.38 190 ALA A O 1
ATOM 1539 N N . SER A 1 191 ? -4.377 -1.829 34.841 1.00 72.19 191 SER A N 1
ATOM 1540 C CA . SER A 1 191 ? -5.810 -1.545 35.006 1.00 72.19 191 SER A CA 1
ATOM 1541 C C . SER A 1 191 ? -6.289 -0.572 33.931 1.00 72.19 191 SER A C 1
ATOM 1543 O O . SER A 1 191 ? -6.825 0.487 34.227 1.00 72.19 191 SER A O 1
ATOM 1545 N N . LEU A 1 192 ? -6.109 -0.951 32.660 1.00 69.62 192 LEU A N 1
ATOM 1546 C CA . LEU A 1 192 ? -6.476 -0.086 31.535 1.00 69.62 192 LEU A CA 1
ATOM 1547 C C . LEU A 1 192 ? -7.978 0.190 31.545 1.00 69.62 192 LEU A C 1
ATOM 1549 O O . LEU A 1 192 ? -8.768 -0.761 31.531 1.00 69.62 192 LEU A O 1
ATOM 1553 N N . SER A 1 193 ? -8.335 1.472 31.571 1.00 64.94 193 SER A N 1
ATOM 1554 C CA . SER A 1 193 ? -9.713 1.935 31.453 1.00 64.94 193 SER A CA 1
ATOM 1555 C C . SER A 1 193 ? -10.204 1.776 30.016 1.00 64.94 193 SER A C 1
ATOM 1557 O O . SER A 1 193 ? -9.510 2.119 29.058 1.00 64.94 193 SER A O 1
ATOM 1559 N N . ASN A 1 194 ? -11.439 1.299 29.873 1.00 61.12 194 ASN A N 1
ATOM 1560 C CA . ASN A 1 194 ? -12.125 1.250 28.583 1.00 61.12 194 ASN A CA 1
ATOM 1561 C C . ASN A 1 194 ? -12.755 2.603 28.212 1.00 61.12 194 ASN A C 1
ATOM 1563 O O . ASN A 1 194 ? -13.264 2.752 27.104 1.00 61.12 194 ASN A O 1
ATOM 1567 N N . GLU A 1 195 ? -12.740 3.596 29.108 1.00 57.75 195 GLU A N 1
ATOM 1568 C CA . GLU A 1 195 ? -13.363 4.883 28.818 1.00 57.75 195 GLU A CA 1
ATOM 1569 C C . GLU A 1 195 ? -12.454 5.796 27.978 1.00 57.75 195 GLU A C 1
ATOM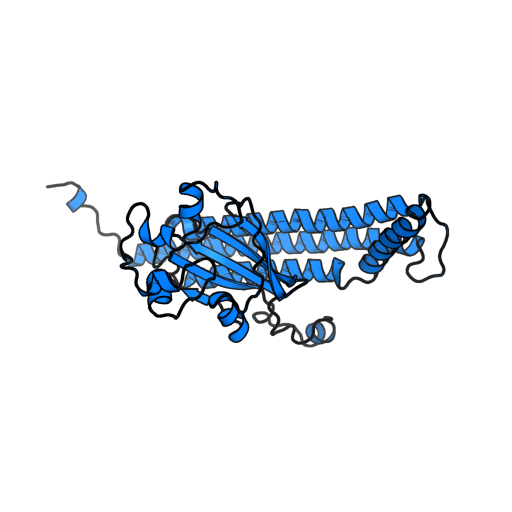 1571 O O . GLU A 1 195 ? -11.254 5.927 28.253 1.00 57.75 195 GLU A O 1
ATOM 1576 N N . PRO A 1 196 ? -13.009 6.463 26.952 1.00 49.84 196 PRO A N 1
ATOM 1577 C CA . PRO A 1 196 ? -12.296 7.455 26.164 1.00 49.84 196 PRO A CA 1
ATOM 1578 C C . PRO A 1 196 ? -12.160 8.762 26.965 1.00 49.84 196 PRO A C 1
ATOM 1580 O O . PRO A 1 196 ? -12.908 9.710 26.753 1.00 49.84 196 PRO A O 1
ATOM 1583 N N . SER A 1 197 ? -11.213 8.829 27.904 1.00 52.88 197 SER A N 1
ATOM 1584 C CA . SER A 1 197 ? -10.822 10.092 28.549 1.00 52.88 197 SER A CA 1
ATOM 1585 C C . SER A 1 197 ? -9.629 10.746 27.836 1.00 52.88 197 SER A C 1
ATOM 1587 O O . SER A 1 197 ? -8.932 10.100 27.045 1.00 52.88 197 SER A O 1
ATOM 1589 N N . GLU A 1 198 ? -9.415 12.048 28.075 1.00 46.38 198 GLU A N 1
ATOM 1590 C CA . GLU A 1 198 ? -8.326 12.859 27.506 1.00 46.38 198 GLU A CA 1
ATOM 1591 C C . GLU A 1 198 ? -6.940 12.287 27.851 1.00 46.38 198 GLU A C 1
ATOM 1593 O O . GLU A 1 198 ? -6.275 12.680 28.808 1.00 46.38 198 GLU A O 1
ATOM 1598 N N . ALA A 1 199 ? -6.511 11.363 26.993 1.00 54.28 199 ALA A N 1
ATOM 1599 C CA . ALA A 1 199 ? -5.309 10.554 27.066 1.00 54.28 199 ALA A CA 1
ATOM 1600 C C . ALA A 1 199 ? -5.283 9.622 28.280 1.00 54.28 199 ALA A C 1
ATOM 1602 O O . ALA A 1 199 ? -4.795 9.972 29.353 1.00 54.28 199 ALA A O 1
ATOM 1603 N N . ASP A 1 200 ? -5.720 8.387 28.037 1.00 72.19 200 ASP A N 1
ATOM 1604 C CA . ASP A 1 200 ? -5.383 7.186 28.799 1.00 72.19 200 ASP A CA 1
ATOM 1605 C C . ASP A 1 200 ? -3.855 7.096 28.984 1.00 72.19 200 ASP A C 1
ATOM 1607 O O . ASP A 1 200 ? -3.112 6.519 28.185 1.00 72.19 200 ASP A O 1
ATOM 1611 N N . SER A 1 201 ? -3.369 7.829 29.985 1.00 77.25 201 SER A N 1
ATOM 1612 C CA . SER A 1 201 ? -1.949 8.047 30.240 1.00 77.25 201 SER A CA 1
ATOM 1613 C C . SER A 1 201 ? -1.263 6.750 30.638 1.00 77.25 201 SER A C 1
ATOM 1615 O O . SER A 1 201 ? -0.093 6.564 30.311 1.00 77.25 201 SER A O 1
ATOM 1617 N N . GLU A 1 202 ? -2.015 5.834 31.254 1.00 82.94 202 GLU A N 1
ATOM 1618 C CA . GLU A 1 202 ? -1.578 4.477 31.532 1.00 82.94 202 GLU A CA 1
ATOM 1619 C C . GLU A 1 202 ? -1.357 3.723 30.222 1.00 82.94 202 GLU A C 1
ATOM 1621 O O . GLU A 1 202 ? -0.231 3.275 30.005 1.00 82.94 202 GLU A O 1
ATOM 1626 N N . TRP A 1 203 ? -2.343 3.689 29.310 1.00 86.75 203 TRP A N 1
ATOM 1627 C CA . TRP A 1 203 ? -2.160 3.087 27.983 1.00 86.75 203 TRP A CA 1
ATOM 1628 C C . TRP A 1 203 ? -0.947 3.667 27.269 1.00 86.75 203 TRP A C 1
ATOM 1630 O O . TRP A 1 203 ? -0.056 2.920 26.884 1.00 86.75 203 TRP A O 1
ATOM 1640 N N . CYS A 1 204 ? -0.848 4.994 27.171 1.00 85.12 204 CYS A N 1
ATOM 1641 C CA . CYS A 1 204 ? 0.275 5.647 26.500 1.00 85.12 204 CYS A CA 1
ATOM 1642 C C . CYS A 1 204 ? 1.629 5.319 27.154 1.00 85.12 204 CYS A C 1
ATOM 1644 O O . CYS A 1 204 ? 2.629 5.211 26.452 1.00 85.12 204 CYS A O 1
ATOM 1646 N N . SER A 1 205 ? 1.677 5.125 28.479 1.00 83.88 205 SER A N 1
ATOM 1647 C CA . SER A 1 205 ? 2.904 4.761 29.211 1.00 83.88 205 SER A CA 1
ATOM 1648 C C . SER A 1 205 ? 3.399 3.336 28.944 1.00 83.88 205 SER A C 1
ATOM 1650 O O . SER A 1 205 ? 4.519 2.989 29.336 1.00 83.88 205 SER A O 1
ATOM 1652 N N . LEU A 1 206 ? 2.556 2.494 28.341 1.00 86.38 206 LEU A N 1
ATOM 1653 C CA . LEU A 1 206 ? 2.919 1.145 27.916 1.00 86.38 206 LEU A CA 1
ATOM 1654 C C . LEU A 1 206 ? 3.558 1.142 26.529 1.00 86.38 206 LEU A C 1
ATOM 1656 O O . LEU A 1 206 ? 4.203 0.159 26.175 1.00 86.38 206 LEU A O 1
ATOM 1660 N N . TRP A 1 207 ? 3.401 2.213 25.749 1.00 86.12 207 TRP A N 1
ATOM 1661 C CA . TRP A 1 207 ? 4.026 2.317 24.439 1.00 86.12 207 TRP A CA 1
ATOM 1662 C C . TRP A 1 207 ? 5.468 2.806 24.571 1.00 86.12 207 TRP A C 1
ATOM 1664 O O . TRP A 1 207 ? 5.742 3.853 25.157 1.00 86.12 207 TRP A O 1
ATOM 1674 N N . SER A 1 208 ? 6.406 2.062 23.997 1.00 75.06 208 SER A N 1
ATOM 1675 C CA . SER A 1 208 ? 7.800 2.459 23.893 1.00 75.06 208 SER A CA 1
ATOM 1676 C C . SER A 1 208 ? 7.962 3.620 22.909 1.00 75.06 208 SER A C 1
ATOM 1678 O O . SER A 1 208 ? 7.285 3.715 21.875 1.00 75.06 208 SER A O 1
ATOM 1680 N N . HIS A 1 209 ? 8.880 4.530 23.245 1.00 63.59 209 HIS A N 1
ATOM 1681 C CA . HIS A 1 209 ? 9.276 5.616 22.358 1.00 63.59 209 HIS A CA 1
ATOM 1682 C C . HIS A 1 209 ? 9.863 5.030 21.069 1.00 63.59 209 HIS A C 1
ATOM 1684 O O . HIS A 1 209 ? 10.748 4.174 21.097 1.00 63.59 209 HIS A O 1
ATOM 1690 N N . ILE A 1 210 ? 9.349 5.483 19.925 1.00 54.91 210 ILE A N 1
ATOM 1691 C CA . ILE A 1 210 ? 9.836 5.038 18.621 1.00 54.91 210 ILE A CA 1
ATOM 1692 C C . ILE A 1 210 ? 11.203 5.681 18.362 1.00 54.91 210 ILE A C 1
ATOM 1694 O O . ILE A 1 210 ? 11.287 6.889 18.148 1.00 54.91 210 ILE A O 1
ATOM 1698 N N . GLY A 1 211 ? 12.253 4.858 18.316 1.00 49.12 211 GLY A N 1
ATOM 1699 C CA . GLY A 1 211 ? 13.631 5.286 18.065 1.00 49.12 211 GLY A CA 1
ATOM 1700 C C . GLY A 1 211 ? 14.321 5.818 19.323 1.00 49.12 211 GLY A C 1
ATOM 1701 O O . GLY A 1 211 ? 13.669 6.233 20.275 1.00 49.12 211 GLY A O 1
ATOM 1702 N N . ASN A 1 212 ? 15.656 5.851 19.325 1.00 41.84 212 ASN A N 1
ATOM 1703 C CA . ASN A 1 212 ? 16.486 6.433 20.399 1.00 41.84 212 ASN A CA 1
ATOM 1704 C C . ASN A 1 212 ? 16.263 7.950 20.614 1.00 41.84 212 ASN A C 1
ATOM 1706 O O . ASN A 1 212 ? 17.087 8.634 21.215 1.00 41.84 212 ASN A O 1
ATOM 1710 N N . THR A 1 213 ? 15.169 8.512 20.106 1.00 45.00 213 THR A N 1
ATOM 1711 C CA . THR A 1 213 ? 14.740 9.879 20.351 1.00 45.00 213 THR A CA 1
ATOM 1712 C C . THR A 1 213 ? 14.084 9.955 21.722 1.00 45.00 213 THR A C 1
ATOM 1714 O O . THR A 1 213 ? 12.868 9.854 21.869 1.00 45.00 213 THR A O 1
ATOM 1717 N N . THR A 1 214 ? 14.914 10.212 22.727 1.00 49.84 214 THR A N 1
ATOM 1718 C CA . THR A 1 214 ? 14.544 10.605 24.096 1.00 49.84 214 THR A CA 1
ATOM 1719 C C . THR A 1 214 ? 13.655 11.860 24.176 1.00 49.84 214 THR A C 1
ATOM 1721 O O . THR A 1 214 ? 13.201 12.205 25.262 1.00 49.84 214 THR A O 1
ATOM 1724 N N . ASN A 1 215 ? 13.361 12.516 23.044 1.00 53.91 215 ASN A N 1
ATOM 1725 C CA . ASN A 1 215 ? 12.676 13.809 22.959 1.00 53.91 215 ASN A CA 1
ATOM 1726 C C . ASN A 1 215 ? 11.347 13.797 22.177 1.00 53.91 215 ASN A C 1
ATOM 1728 O O . ASN A 1 215 ? 10.846 14.875 21.861 1.00 53.91 215 ASN A O 1
ATOM 1732 N N . ALA A 1 216 ? 10.764 12.636 21.844 1.00 60.84 216 ALA A N 1
ATOM 1733 C CA . ALA A 1 216 ? 9.420 12.625 21.251 1.00 60.84 216 ALA A CA 1
ATOM 1734 C C . ALA A 1 216 ? 8.429 13.294 22.220 1.00 60.84 216 ALA A C 1
ATOM 1736 O O . ALA A 1 216 ? 8.345 12.923 23.396 1.00 60.84 216 ALA A O 1
ATOM 1737 N N . SER A 1 217 ? 7.702 14.302 21.745 1.00 68.44 217 SER A N 1
ATOM 1738 C CA . SER A 1 217 ? 6.757 15.047 22.570 1.00 68.44 217 SER A CA 1
ATOM 1739 C C . SER A 1 217 ? 5.641 14.124 23.076 1.00 68.44 217 SER A C 1
ATOM 1741 O O . SER A 1 217 ? 5.250 13.156 22.420 1.00 68.44 217 SER A O 1
ATOM 1743 N N . LYS A 1 218 ? 5.071 14.435 24.250 1.00 68.88 218 LYS A N 1
ATOM 1744 C CA . LYS A 1 218 ? 3.909 13.698 24.789 1.00 68.88 218 LYS A CA 1
ATOM 1745 C C . LYS A 1 218 ? 2.748 13.633 23.788 1.00 68.88 218 LYS A C 1
ATOM 1747 O O . LYS A 1 218 ? 1.998 12.663 23.782 1.00 68.88 218 LYS A O 1
ATOM 1752 N N . GLU A 1 219 ? 2.611 14.658 22.954 1.00 70.75 219 GLU A N 1
ATOM 1753 C CA . GLU A 1 219 ? 1.581 14.744 21.923 1.00 70.75 219 GLU A CA 1
ATOM 1754 C C . GLU A 1 219 ? 1.823 13.758 20.769 1.00 70.75 219 GLU A C 1
ATOM 1756 O O . GLU A 1 219 ? 0.898 13.074 20.335 1.00 70.75 219 GLU A O 1
ATOM 1761 N N . GLU A 1 220 ? 3.068 13.598 20.314 1.00 70.75 220 GLU A N 1
ATOM 1762 C CA . GLU A 1 220 ? 3.415 12.602 19.290 1.00 70.75 220 GLU A CA 1
ATOM 1763 C C . GLU A 1 220 ? 3.192 11.171 19.784 1.00 70.75 220 GLU A C 1
ATOM 1765 O O . GLU A 1 220 ? 2.666 10.334 19.048 1.00 70.75 220 GLU A O 1
ATOM 1770 N N . LEU A 1 221 ? 3.528 10.884 21.047 1.00 70.25 221 LEU A N 1
ATOM 1771 C CA . LEU A 1 221 ? 3.231 9.584 21.651 1.00 70.25 221 LEU A CA 1
ATOM 1772 C C . LEU A 1 221 ? 1.732 9.306 21.632 1.00 70.25 221 LEU A C 1
ATOM 1774 O O . LEU A 1 221 ? 1.320 8.274 21.105 1.00 70.25 221 LEU A O 1
ATOM 1778 N N . ARG A 1 222 ? 0.910 10.250 22.103 1.00 74.94 222 ARG A N 1
ATOM 1779 C CA . ARG A 1 222 ? -0.555 10.106 22.135 1.00 74.94 222 ARG A CA 1
ATOM 1780 C C . ARG A 1 222 ? -1.146 9.767 20.770 1.00 74.94 222 ARG A C 1
ATOM 1782 O O . ARG A 1 222 ? -2.004 8.898 20.685 1.00 74.94 222 ARG A O 1
ATOM 1789 N N . ARG A 1 223 ? -0.644 10.380 19.695 1.00 75.50 223 ARG A N 1
ATOM 1790 C CA . ARG A 1 223 ? -1.110 10.109 18.322 1.00 75.50 223 ARG A CA 1
ATOM 1791 C C . ARG A 1 223 ? -0.757 8.716 17.814 1.00 75.50 223 ARG A C 1
ATOM 1793 O O . ARG A 1 223 ? -1.373 8.247 16.865 1.00 75.50 223 ARG A O 1
ATOM 1800 N N . THR A 1 224 ? 0.231 8.058 18.416 1.00 78.44 224 THR A N 1
ATOM 1801 C CA . THR A 1 224 ? 0.722 6.746 17.973 1.00 78.44 224 THR A CA 1
ATOM 1802 C C . THR A 1 224 ? 0.356 5.590 18.902 1.00 78.44 224 THR A C 1
ATOM 1804 O O . THR A 1 224 ? 0.705 4.453 18.576 1.00 78.44 224 THR A O 1
ATOM 1807 N N . CYS A 1 225 ? -0.331 5.869 20.018 1.00 86.81 225 CYS A N 1
ATOM 1808 C CA . CYS A 1 225 ? -0.866 4.891 20.971 1.00 86.81 225 CYS A CA 1
ATOM 1809 C C . CYS A 1 225 ? -2.296 4.507 20.578 1.00 86.81 225 CYS A C 1
ATOM 1811 O O . CYS A 1 225 ? -3.273 4.915 21.209 1.00 86.81 225 CYS A O 1
ATOM 1813 N N . TYR A 1 226 ? -2.425 3.765 19.485 1.00 90.50 226 TYR A N 1
ATOM 1814 C CA . TYR A 1 226 ? -3.724 3.411 18.930 1.00 90.50 226 TYR A CA 1
ATOM 1815 C C . TYR A 1 226 ? -4.431 2.326 19.760 1.00 90.50 226 TYR A C 1
ATOM 1817 O O . TYR A 1 226 ? -3.789 1.535 20.453 1.00 90.50 226 TYR A O 1
ATOM 1825 N N . LYS A 1 227 ? -5.766 2.339 19.731 1.00 92.50 227 LYS A N 1
ATOM 1826 C CA . LYS A 1 227 ? -6.663 1.406 20.431 1.00 92.50 227 LYS A CA 1
ATOM 1827 C C . LYS A 1 227 ? -7.474 0.531 19.472 1.00 92.50 227 LYS A C 1
ATOM 1829 O O . LYS A 1 227 ? -7.891 -0.548 19.878 1.00 92.50 227 LYS A O 1
ATOM 1834 N N . SER A 1 228 ? -7.631 0.965 18.220 1.00 94.62 228 SER A N 1
ATOM 1835 C CA . SER A 1 228 ? -8.182 0.165 17.125 1.00 94.62 228 SER A CA 1
ATOM 1836 C C . SER A 1 228 ? -7.204 0.111 15.954 1.00 94.62 228 SER A C 1
ATOM 1838 O O . SER A 1 228 ? -6.511 1.094 15.681 1.00 94.62 228 SER A O 1
ATOM 1840 N N . ASN A 1 229 ? -7.172 -1.011 15.242 1.00 96.12 229 ASN A N 1
ATOM 1841 C CA . ASN A 1 229 ? -6.356 -1.206 14.049 1.00 96.12 229 ASN A CA 1
ATOM 1842 C C . ASN A 1 229 ? -7.082 -2.092 13.030 1.00 96.12 229 ASN A C 1
ATOM 1844 O O . ASN A 1 229 ? -7.687 -3.102 13.392 1.00 96.12 229 ASN A O 1
ATOM 1848 N N . LEU A 1 230 ? -6.979 -1.697 11.765 1.00 97.69 230 LEU A N 1
ATOM 1849 C CA . LEU A 1 230 ? -7.412 -2.451 10.599 1.00 97.69 230 LEU A CA 1
ATOM 1850 C C . LEU A 1 230 ? -6.229 -2.557 9.631 1.00 97.69 230 LEU A C 1
ATOM 1852 O O . LEU A 1 230 ? -5.644 -1.545 9.242 1.00 97.69 230 LEU A O 1
ATOM 1856 N N . ILE A 1 231 ? -5.865 -3.780 9.252 1.00 97.62 231 ILE A N 1
ATOM 1857 C CA . ILE A 1 231 ? -4.783 -4.058 8.303 1.00 97.62 231 ILE A CA 1
ATOM 1858 C C . ILE A 1 231 ? -5.354 -4.836 7.136 1.00 97.62 231 ILE A C 1
ATOM 1860 O O . ILE A 1 231 ? -5.875 -5.932 7.320 1.00 97.62 231 ILE A O 1
ATOM 1864 N N . ILE A 1 232 ? -5.212 -4.280 5.941 1.00 98.00 232 ILE A N 1
ATOM 1865 C CA . ILE A 1 232 ? -5.640 -4.902 4.694 1.00 98.00 232 ILE A CA 1
ATOM 1866 C C . ILE A 1 232 ? -4.392 -5.341 3.915 1.00 98.00 232 ILE A C 1
ATOM 1868 O O . ILE A 1 232 ? -3.490 -4.514 3.712 1.00 98.00 232 ILE A O 1
ATOM 1872 N N . PRO A 1 233 ? -4.296 -6.610 3.479 1.00 96.62 233 PRO A N 1
ATOM 1873 C CA . PRO A 1 233 ? -3.214 -7.036 2.603 1.00 96.62 233 PRO A CA 1
ATOM 1874 C C . PRO A 1 233 ? -3.327 -6.351 1.242 1.00 96.62 233 PRO A C 1
ATOM 1876 O O . PRO A 1 233 ? -4.404 -6.241 0.664 1.00 96.62 233 PRO A O 1
ATOM 1879 N N . ILE A 1 234 ? -2.189 -5.934 0.700 1.00 95.44 234 ILE A N 1
ATOM 1880 C CA . ILE A 1 234 ? -2.077 -5.492 -0.689 1.00 95.44 234 ILE A CA 1
ATOM 1881 C C . ILE A 1 234 ? -1.652 -6.711 -1.483 1.00 95.44 234 ILE A C 1
ATOM 1883 O O . ILE A 1 234 ? -0.491 -7.115 -1.430 1.00 95.44 234 ILE A O 1
ATOM 1887 N N . THR A 1 235 ? -2.601 -7.326 -2.172 1.00 92.62 235 THR A N 1
ATOM 1888 C CA . THR A 1 235 ? -2.425 -8.616 -2.834 1.00 92.62 235 THR A CA 1
ATOM 1889 C C . THR A 1 235 ? -3.198 -8.651 -4.145 1.00 92.62 235 THR A C 1
ATOM 1891 O O . THR A 1 235 ? -4.144 -7.894 -4.343 1.00 92.62 235 THR A O 1
ATOM 1894 N N . LEU A 1 236 ? -2.800 -9.550 -5.043 1.00 88.62 236 LEU A N 1
ATOM 1895 C CA . LEU A 1 236 ? -3.602 -9.888 -6.211 1.00 88.62 236 LEU A CA 1
ATOM 1896 C C . LEU A 1 236 ? -4.557 -11.061 -5.957 1.00 88.62 236 LEU A C 1
ATOM 1898 O O . LEU A 1 236 ? -5.317 -11.388 -6.861 1.00 88.62 236 LEU A O 1
ATOM 1902 N N . ALA A 1 237 ? -4.564 -11.656 -4.758 1.00 84.94 237 ALA A N 1
ATOM 1903 C CA . ALA A 1 237 ? -5.402 -12.807 -4.409 1.00 84.94 237 ALA A CA 1
ATOM 1904 C C . ALA A 1 237 ? -6.896 -12.580 -4.681 1.00 84.94 237 ALA A C 1
ATOM 1906 O O . ALA A 1 237 ? -7.607 -13.483 -5.115 1.00 84.94 237 ALA A O 1
ATOM 1907 N N . ASN A 1 238 ? -7.361 -11.346 -4.483 1.00 79.31 238 ASN A N 1
ATOM 1908 C CA . ASN A 1 238 ? -8.754 -10.963 -4.711 1.00 79.31 238 ASN A CA 1
ATOM 1909 C C . ASN A 1 238 ? -9.098 -10.779 -6.199 1.00 79.31 238 ASN A C 1
ATOM 1911 O O . ASN A 1 238 ? -10.259 -10.576 -6.550 1.00 79.31 238 ASN A O 1
ATOM 1915 N N . ASN A 1 239 ? -8.104 -10.826 -7.089 1.00 78.81 239 ASN A N 1
ATOM 1916 C CA . ASN A 1 239 ? -8.282 -10.574 -8.510 1.00 78.81 239 ASN A CA 1
ATOM 1917 C C . ASN A 1 239 ? -8.408 -11.890 -9.282 1.00 78.81 239 ASN A C 1
ATOM 1919 O O . ASN A 1 239 ? -7.616 -12.817 -9.124 1.00 78.81 239 ASN A O 1
ATOM 1923 N N . HIS A 1 240 ? -9.362 -11.942 -10.212 1.00 84.81 240 HIS A N 1
ATOM 1924 C CA . HIS A 1 240 ? -9.489 -13.046 -11.163 1.00 84.81 240 HIS A CA 1
ATOM 1925 C C . HIS A 1 240 ? -8.411 -12.955 -12.254 1.00 84.81 240 HIS A C 1
ATOM 1927 O O . HIS A 1 240 ? -8.680 -12.581 -13.397 1.00 84.81 240 HIS A O 1
ATOM 1933 N N . LEU A 1 241 ? -7.166 -13.269 -11.891 1.00 85.75 241 LEU A N 1
ATOM 1934 C CA . LEU A 1 241 ? -6.040 -13.276 -12.820 1.00 85.75 241 LEU A CA 1
ATOM 1935 C C . LEU A 1 241 ? -6.193 -14.406 -13.843 1.00 85.75 241 LEU A C 1
ATOM 1937 O O . LEU A 1 241 ? -6.474 -15.549 -13.483 1.00 85.75 241 LEU A O 1
ATOM 1941 N N . SER A 1 242 ? -5.953 -14.111 -15.121 1.00 88.25 242 SER A N 1
ATOM 1942 C CA . SER A 1 242 ? -5.978 -15.140 -16.161 1.00 88.25 242 SER A CA 1
ATOM 1943 C C . SER A 1 242 ? -4.801 -16.111 -16.013 1.00 88.25 242 SER A C 1
ATOM 1945 O O . SER A 1 242 ? -3.700 -15.717 -15.624 1.00 88.25 242 SER A O 1
ATOM 1947 N N . ILE A 1 243 ? -5.006 -17.376 -16.396 1.00 87.75 243 ILE A N 1
ATOM 1948 C CA . ILE A 1 243 ? -3.949 -18.408 -16.409 1.00 87.75 243 ILE A CA 1
ATOM 1949 C C . ILE A 1 243 ? -2.752 -17.950 -17.252 1.00 87.75 243 ILE A C 1
ATOM 1951 O O . ILE A 1 243 ? -1.602 -18.186 -16.895 1.00 87.75 243 ILE A O 1
ATOM 1955 N N . GLU A 1 244 ? -3.014 -17.257 -18.362 1.00 89.25 244 GLU A N 1
ATOM 1956 C CA . GLU A 1 244 ? -1.959 -16.713 -19.214 1.00 89.25 244 GLU A CA 1
ATOM 1957 C C . GLU A 1 244 ? -1.117 -15.657 -18.490 1.00 89.25 244 GLU A C 1
ATOM 1959 O O . GLU A 1 244 ? 0.109 -15.677 -18.598 1.00 89.25 244 GLU A O 1
ATOM 1964 N N . PHE A 1 245 ? -1.754 -14.756 -17.737 1.00 86.31 245 PHE A N 1
ATOM 1965 C CA . PHE A 1 245 ? -1.035 -13.762 -16.949 1.00 86.31 245 PHE A CA 1
ATOM 1966 C C . PHE A 1 245 ? -0.207 -14.435 -15.854 1.00 86.31 245 PHE A C 1
ATOM 1968 O O . PHE A 1 245 ? 0.993 -14.185 -15.767 1.00 86.31 245 PHE A O 1
ATOM 1975 N N . GLN A 1 246 ? -0.808 -15.351 -15.090 1.00 84.81 246 GLN A N 1
ATOM 1976 C CA . GLN A 1 246 ? -0.114 -16.105 -14.041 1.00 84.81 246 GLN A CA 1
ATOM 1977 C C . GLN A 1 246 ? 1.087 -16.892 -14.591 1.00 84.81 246 GLN A C 1
ATOM 1979 O O . GLN A 1 246 ? 2.146 -16.911 -13.973 1.00 84.81 246 GLN A O 1
ATOM 1984 N N . GLY A 1 247 ? 0.955 -17.496 -15.777 1.00 84.25 247 GLY A N 1
ATOM 1985 C CA . GLY A 1 247 ? 2.028 -18.263 -16.415 1.00 84.25 247 GLY A CA 1
ATOM 1986 C C . GLY A 1 247 ? 3.174 -17.416 -16.978 1.00 84.25 247 GLY A C 1
ATOM 1987 O O . GLY A 1 247 ? 4.274 -17.932 -17.168 1.00 84.25 247 GLY A O 1
ATOM 1988 N N . ARG A 1 248 ? 2.937 -16.128 -17.258 1.00 85.06 248 ARG A N 1
ATOM 1989 C CA . ARG A 1 248 ? 3.953 -15.197 -17.781 1.00 85.06 248 ARG A CA 1
ATOM 1990 C C . ARG A 1 248 ? 4.558 -14.309 -16.704 1.00 85.06 248 ARG A C 1
ATOM 1992 O O . ARG A 1 248 ? 5.653 -13.785 -16.903 1.00 85.06 248 ARG A O 1
ATOM 1999 N N . PHE A 1 249 ? 3.848 -14.098 -15.601 1.00 81.31 249 PHE A N 1
ATOM 2000 C CA . PHE A 1 249 ? 4.329 -13.231 -14.546 1.00 81.31 249 PHE A CA 1
ATOM 2001 C C . PHE A 1 249 ? 5.461 -13.929 -13.768 1.00 81.31 249 PHE A C 1
ATOM 2003 O O . PHE A 1 249 ? 5.293 -15.054 -13.303 1.00 81.31 249 PHE A O 1
ATOM 2010 N N . PRO A 1 250 ? 6.626 -13.288 -13.595 1.00 74.56 250 PRO A N 1
ATOM 2011 C CA . PRO A 1 250 ? 7.832 -13.912 -13.034 1.00 74.56 250 PRO A CA 1
ATOM 2012 C C . PRO A 1 250 ? 7.802 -14.136 -11.506 1.00 74.56 250 PRO A C 1
ATOM 2014 O O . PRO A 1 250 ? 8.855 -14.270 -10.881 1.00 74.56 250 PRO A O 1
ATOM 2017 N N . LEU A 1 251 ? 6.617 -14.201 -10.891 1.00 76.12 251 LEU A N 1
ATOM 2018 C CA . LEU A 1 251 ? 6.426 -14.478 -9.466 1.00 76.12 251 LEU A CA 1
ATOM 2019 C C . LEU A 1 251 ? 5.613 -15.765 -9.294 1.00 76.12 251 LEU A C 1
ATOM 2021 O O . LEU A 1 251 ? 4.470 -15.851 -9.736 1.00 76.12 251 LEU A O 1
ATOM 2025 N N . LYS A 1 252 ? 6.204 -16.770 -8.640 1.00 74.19 252 LYS A N 1
ATOM 2026 C CA . LYS A 1 252 ? 5.487 -17.998 -8.263 1.00 74.19 252 LYS A CA 1
ATOM 2027 C C . LYS 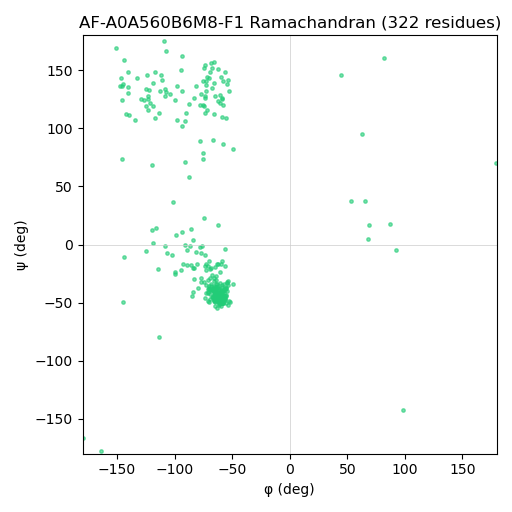A 1 252 ? 4.523 -17.705 -7.111 1.00 74.19 252 LYS A C 1
ATOM 2029 O O . LYS A 1 252 ? 4.905 -16.980 -6.199 1.00 74.19 252 LYS A O 1
ATOM 2034 N N . GLY A 1 253 ? 3.329 -18.303 -7.142 1.00 74.69 253 GLY A N 1
ATOM 2035 C CA . GLY A 1 253 ? 2.293 -18.077 -6.122 1.00 74.69 253 GLY A CA 1
ATOM 2036 C C . GLY A 1 253 ? 1.772 -16.640 -6.128 1.00 74.69 253 GLY A C 1
ATOM 2037 O O . GLY A 1 253 ? 1.579 -16.044 -5.076 1.00 74.69 253 GLY A O 1
ATOM 2038 N N . LEU A 1 254 ? 1.636 -16.042 -7.316 1.00 77.94 254 LEU A N 1
ATOM 2039 C CA . LEU A 1 254 ? 1.207 -14.651 -7.493 1.00 77.94 254 LEU A CA 1
ATOM 2040 C C . LEU A 1 254 ? -0.161 -14.356 -6.857 1.00 77.94 254 LEU A C 1
ATOM 2042 O O . LEU A 1 254 ? -0.400 -13.251 -6.380 1.00 77.94 254 LEU A O 1
ATOM 2046 N N . ASP A 1 255 ? -1.036 -15.350 -6.880 1.00 73.06 255 ASP A N 1
ATOM 2047 C CA . ASP A 1 255 ? -2.372 -15.380 -6.294 1.00 73.06 255 ASP A CA 1
ATOM 2048 C C . ASP A 1 255 ? -2.369 -15.501 -4.765 1.00 73.06 255 ASP A C 1
ATOM 2050 O O . ASP A 1 255 ? -3.349 -15.140 -4.131 1.00 73.06 255 ASP A O 1
ATOM 2054 N N . GLU A 1 256 ? -1.268 -15.937 -4.160 1.00 78.00 256 GLU A N 1
ATOM 2055 C CA . GLU A 1 256 ? -1.097 -16.002 -2.702 1.00 78.00 256 GLU A CA 1
ATOM 2056 C C . GLU A 1 256 ? -0.155 -14.899 -2.184 1.00 78.00 256 GLU A C 1
ATOM 2058 O O . GLU A 1 256 ? 0.018 -14.709 -0.979 1.00 78.00 256 GLU A O 1
ATOM 2063 N N . ALA A 1 257 ? 0.476 -14.151 -3.093 1.00 86.00 257 ALA A N 1
ATOM 2064 C CA . ALA A 1 257 ? 1.483 -13.163 -2.753 1.00 86.00 257 ALA A CA 1
ATOM 2065 C C . ALA A 1 257 ? 0.859 -11.917 -2.115 1.00 86.00 257 ALA A C 1
ATOM 2067 O O . ALA A 1 257 ? 0.002 -11.240 -2.691 1.00 86.00 257 ALA A O 1
ATOM 2068 N N . ILE A 1 258 ? 1.366 -11.555 -0.941 1.00 90.69 258 ILE A N 1
ATOM 2069 C CA . ILE A 1 258 ? 1.156 -10.241 -0.335 1.00 90.69 258 ILE A CA 1
ATOM 2070 C C . ILE A 1 258 ? 2.342 -9.365 -0.753 1.00 90.69 258 ILE A C 1
ATOM 2072 O O . ILE A 1 258 ? 3.493 -9.780 -0.668 1.00 90.69 258 ILE A O 1
ATOM 2076 N N . PHE A 1 259 ? 2.084 -8.150 -1.223 1.00 90.06 259 PHE A N 1
ATOM 2077 C CA . PHE A 1 259 ? 3.120 -7.184 -1.620 1.00 90.06 259 PHE A CA 1
ATOM 2078 C C . PHE A 1 259 ? 3.381 -6.145 -0.528 1.00 90.06 259 PHE A C 1
ATOM 2080 O O . PHE A 1 259 ? 4.465 -5.568 -0.422 1.00 90.06 259 PHE A O 1
ATOM 2087 N N . GLY A 1 260 ? 2.382 -5.915 0.313 1.00 93.44 260 GLY A N 1
ATOM 2088 C CA . GLY A 1 260 ? 2.424 -4.925 1.368 1.00 93.44 260 GLY A CA 1
ATOM 2089 C C . GLY A 1 260 ? 1.138 -4.913 2.172 1.00 93.44 260 GLY A C 1
ATOM 2090 O O . GLY A 1 260 ? 0.310 -5.815 2.066 1.00 93.44 260 GLY A O 1
ATOM 2091 N N . TYR A 1 261 ? 0.978 -3.871 2.973 1.00 95.62 261 TYR A N 1
ATOM 2092 C CA . TYR A 1 261 ? -0.136 -3.724 3.893 1.00 95.62 261 TYR A CA 1
ATOM 2093 C C . TYR A 1 261 ? -0.607 -2.274 3.904 1.00 95.62 261 TYR A C 1
ATOM 2095 O O . TYR A 1 261 ? 0.193 -1.350 4.092 1.00 95.62 261 TYR A O 1
ATOM 2103 N N . LEU A 1 262 ? -1.915 -2.087 3.753 1.00 97.38 262 LEU A N 1
ATOM 2104 C CA . LEU A 1 262 ? -2.597 -0.843 4.076 1.00 97.38 262 LEU A CA 1
ATOM 2105 C C . LEU A 1 262 ? -3.042 -0.930 5.537 1.00 97.38 262 LEU A C 1
ATOM 2107 O O . LEU A 1 262 ? -3.884 -1.750 5.890 1.00 97.38 262 LEU A O 1
ATOM 2111 N N . CYS A 1 263 ? -2.451 -0.105 6.391 1.00 96.06 263 CYS A N 1
ATOM 2112 C CA . CYS A 1 263 ? -2.748 -0.069 7.817 1.00 96.06 263 CYS A CA 1
ATOM 2113 C C . CYS A 1 263 ? -3.529 1.203 8.148 1.00 96.06 263 CYS A C 1
ATOM 2115 O O . CYS A 1 263 ? -3.146 2.303 7.738 1.00 96.06 263 CYS A O 1
ATOM 2117 N N . MET A 1 264 ? -4.590 1.045 8.928 1.00 96.19 264 MET A N 1
ATOM 2118 C CA . MET A 1 264 ? -5.408 2.125 9.457 1.00 96.19 264 MET A CA 1
ATOM 2119 C C . MET A 1 264 ? -5.452 1.984 10.976 1.00 96.19 264 MET A C 1
ATOM 2121 O O . MET A 1 264 ? -5.911 0.971 11.499 1.00 96.19 264 MET A O 1
ATOM 2125 N N . ASP A 1 265 ? -4.970 2.999 11.684 1.00 93.81 265 ASP A N 1
ATOM 2126 C CA . ASP A 1 265 ? -4.874 3.002 13.143 1.00 93.81 265 ASP A CA 1
ATOM 2127 C C . ASP A 1 265 ? -5.727 4.130 13.719 1.00 93.81 265 ASP A C 1
ATOM 2129 O O . ASP A 1 265 ? -5.694 5.257 13.224 1.00 93.81 265 ASP A O 1
ATOM 2133 N N . SER A 1 266 ? -6.434 3.874 14.816 1.00 92.31 266 SER A N 1
ATOM 2134 C CA . SER A 1 266 ? -7.172 4.914 15.536 1.00 92.31 266 SER A CA 1
ATOM 2135 C C . SER A 1 266 ? -6.917 4.856 17.033 1.00 92.31 266 SER A C 1
ATOM 2137 O O . SER A 1 266 ? -6.799 3.785 17.622 1.00 92.31 266 SER A O 1
ATOM 2139 N N . THR A 1 267 ? -6.849 6.022 17.675 1.00 89.56 267 THR A N 1
ATOM 2140 C CA . THR A 1 267 ? -6.748 6.152 19.138 1.00 89.56 267 THR A CA 1
ATOM 2141 C C . THR A 1 267 ? -8.056 5.834 19.860 1.00 89.56 267 THR A C 1
ATOM 2143 O O . THR A 1 267 ? -8.073 5.758 21.085 1.00 89.56 267 THR A O 1
ATOM 2146 N N . GLU A 1 268 ? -9.151 5.670 19.123 1.00 89.44 268 GLU A N 1
ATOM 2147 C CA . GLU A 1 268 ? -10.465 5.355 19.674 1.00 89.44 268 GLU A CA 1
ATOM 2148 C C . GLU A 1 268 ? -10.712 3.843 19.661 1.00 89.44 268 GLU A C 1
ATOM 2150 O O . GLU A 1 268 ? -10.198 3.127 18.801 1.00 89.44 268 GLU A O 1
ATOM 2155 N N . LEU A 1 269 ? -11.501 3.354 20.618 1.00 91.19 269 LEU A N 1
ATOM 2156 C CA . LEU A 1 269 ? -12.028 1.987 20.603 1.00 91.19 269 LEU A CA 1
ATOM 2157 C C . LEU A 1 269 ? -13.141 1.870 19.562 1.00 91.19 269 LEU A C 1
ATOM 2159 O O . LEU A 1 269 ? -13.823 2.862 19.261 1.00 91.19 269 LEU A O 1
ATOM 2163 N N . ASN A 1 270 ? -13.355 0.654 19.056 1.00 92.81 270 ASN A N 1
ATOM 2164 C CA . ASN A 1 270 ? -14.490 0.335 18.192 1.00 92.81 270 ASN A CA 1
ATOM 2165 C C . ASN A 1 270 ? -14.572 1.293 16.999 1.00 92.81 270 ASN A C 1
ATOM 2167 O O . ASN A 1 270 ? -15.632 1.810 16.635 1.00 92.81 270 ASN A O 1
ATOM 2171 N N . PHE A 1 271 ? -13.405 1.665 16.467 1.00 93.31 271 PHE A N 1
ATOM 2172 C CA . PHE A 1 271 ? -13.323 2.665 15.413 1.00 93.31 271 PHE A CA 1
ATOM 2173 C C . PHE A 1 271 ? -13.823 2.097 14.085 1.00 93.31 271 PHE A C 1
ATOM 2175 O O . PHE A 1 271 ? -14.581 2.759 13.384 1.00 93.31 271 PHE A O 1
ATOM 2182 N N . PHE A 1 272 ? -13.458 0.853 13.779 1.00 95.00 272 PHE A N 1
ATOM 2183 C CA . PHE A 1 272 ? -13.782 0.178 12.525 1.00 95.00 272 PHE A CA 1
ATOM 2184 C C . PHE A 1 272 ? -14.949 -0.811 12.698 1.00 95.00 272 PHE A C 1
ATOM 2186 O O . PHE A 1 272 ? -14.934 -1.894 12.125 1.00 95.00 272 PHE A O 1
ATOM 2193 N N . ASP A 1 273 ? -15.943 -0.486 13.532 1.00 92.06 273 ASP A N 1
ATOM 2194 C CA . ASP A 1 273 ? -17.128 -1.341 13.751 1.00 92.06 273 ASP A CA 1
ATOM 2195 C C . ASP A 1 273 ? -18.073 -1.371 12.540 1.00 92.06 273 ASP A C 1
ATOM 2197 O O . ASP A 1 273 ? -18.897 -2.273 12.412 1.00 92.06 273 ASP A O 1
ATOM 2201 N N . ASN A 1 274 ? -17.963 -0.390 11.639 1.00 90.81 274 ASN A N 1
ATOM 2202 C CA . ASN A 1 274 ? -18.703 -0.387 10.383 1.00 90.81 274 ASN A CA 1
ATOM 2203 C C . ASN A 1 274 ? -18.074 -1.390 9.399 1.00 90.81 274 ASN A C 1
ATOM 2205 O O . ASN A 1 274 ? -16.925 -1.155 9.007 1.00 90.81 274 ASN A O 1
ATOM 2209 N N . PRO A 1 275 ? -18.799 -2.423 8.922 1.00 92.62 275 PRO A N 1
ATOM 2210 C CA . PRO A 1 275 ? -18.287 -3.366 7.925 1.00 92.62 275 PRO A CA 1
ATOM 2211 C C . PRO A 1 275 ? -17.759 -2.690 6.653 1.00 92.62 275 PRO A C 1
ATOM 2213 O O . PRO A 1 275 ? -16.731 -3.109 6.126 1.00 92.62 275 PRO A O 1
ATOM 2216 N N . ALA A 1 276 ? -18.362 -1.570 6.237 1.00 93.12 276 ALA A N 1
ATOM 2217 C CA . ALA A 1 276 ? -17.915 -0.822 5.061 1.00 93.12 276 ALA A CA 1
ATOM 2218 C C . ALA A 1 276 ? -16.478 -0.273 5.195 1.00 93.12 276 ALA A C 1
ATOM 2220 O O . ALA A 1 276 ? -15.854 0.058 4.190 1.00 93.12 276 ALA A O 1
ATOM 2221 N N . SER A 1 277 ? -15.924 -0.204 6.417 1.00 94.62 277 SER A N 1
ATOM 2222 C CA . SER A 1 277 ? -14.514 0.149 6.665 1.00 94.62 277 SER A CA 1
ATOM 2223 C C . SER A 1 277 ? -13.549 -0.871 6.060 1.00 94.62 277 SER A C 1
ATOM 2225 O O . SER A 1 277 ? -12.476 -0.502 5.586 1.00 94.62 277 SER A O 1
ATOM 2227 N N . ILE A 1 278 ? -13.923 -2.153 6.094 1.00 96.44 278 ILE A N 1
ATOM 2228 C CA . ILE A 1 278 ? -13.140 -3.242 5.506 1.00 96.44 278 ILE A CA 1
ATOM 2229 C C . ILE A 1 278 ? -13.264 -3.172 3.983 1.00 96.44 278 ILE A C 1
ATOM 2231 O O . ILE A 1 278 ? -12.248 -3.194 3.291 1.00 96.44 278 ILE A O 1
ATOM 2235 N N . ASP A 1 279 ? -14.486 -2.993 3.476 1.00 95.56 279 ASP A N 1
ATOM 2236 C CA . ASP A 1 279 ? -14.766 -2.938 2.038 1.00 95.56 279 ASP A CA 1
ATOM 2237 C C . ASP A 1 279 ? -14.007 -1.798 1.348 1.00 95.56 279 ASP A C 1
ATOM 2239 O O . ASP A 1 279 ? -13.306 -2.025 0.361 1.00 95.56 279 ASP A O 1
ATOM 2243 N N . ILE A 1 280 ? -14.070 -0.573 1.890 1.00 95.69 280 ILE A N 1
ATOM 2244 C CA . ILE A 1 280 ? -13.301 0.552 1.334 1.00 95.69 280 ILE A CA 1
ATOM 2245 C C . ILE A 1 280 ? -11.791 0.311 1.444 1.00 95.69 280 ILE A C 1
ATOM 2247 O O . ILE A 1 280 ? -11.032 0.700 0.553 1.00 95.69 280 ILE A O 1
ATOM 2251 N N . GLY A 1 281 ? -11.352 -0.359 2.513 1.00 96.94 281 GLY A N 1
ATOM 2252 C CA . GLY A 1 281 ? -9.965 -0.754 2.707 1.00 96.94 281 GLY A CA 1
ATOM 2253 C C . GLY A 1 281 ? -9.469 -1.666 1.585 1.00 96.94 281 GLY A C 1
ATOM 2254 O O . GLY A 1 281 ? -8.411 -1.397 1.016 1.00 96.94 281 GLY A O 1
ATOM 2255 N N . TYR A 1 282 ? -10.248 -2.688 1.219 1.00 97.25 282 TYR A N 1
ATOM 2256 C CA . TYR A 1 282 ? -9.940 -3.571 0.090 1.00 97.25 282 TYR A CA 1
ATOM 2257 C C . TYR A 1 282 ? -9.970 -2.847 -1.250 1.00 97.25 282 TYR A C 1
ATOM 2259 O O . TYR A 1 282 ? -9.022 -2.986 -2.018 1.00 97.25 282 TYR A O 1
ATOM 2267 N N . VAL A 1 283 ? -10.980 -2.006 -1.503 1.00 96.00 283 VAL A N 1
ATOM 2268 C CA . VAL A 1 283 ? -11.043 -1.203 -2.736 1.00 96.00 283 VAL A CA 1
ATOM 2269 C C . VAL A 1 283 ? -9.750 -0.410 -2.925 1.00 96.00 283 VAL A C 1
ATOM 2271 O O . VAL A 1 283 ? -9.143 -0.455 -3.993 1.00 96.00 283 VAL A O 1
ATOM 2274 N N . VAL A 1 284 ? -9.286 0.291 -1.888 1.00 97.06 284 VAL A N 1
ATOM 2275 C CA . VAL A 1 284 ? -8.042 1.066 -1.977 1.00 97.06 284 VAL A CA 1
ATOM 2276 C C . VAL A 1 284 ? -6.814 0.156 -2.082 1.00 97.06 284 VAL A C 1
ATOM 2278 O O . VAL A 1 284 ? -5.930 0.435 -2.891 1.00 97.06 284 VAL A O 1
ATOM 2281 N N . ALA A 1 285 ? -6.742 -0.931 -1.310 1.00 96.75 285 ALA A N 1
ATOM 2282 C CA . ALA A 1 285 ? -5.614 -1.863 -1.348 1.00 96.75 285 ALA A CA 1
ATOM 2283 C C . ALA A 1 285 ? -5.431 -2.511 -2.733 1.00 96.75 285 ALA A C 1
ATOM 2285 O O . ALA A 1 285 ? -4.303 -2.565 -3.226 1.00 96.75 285 ALA A O 1
ATOM 2286 N N . ASP A 1 286 ? -6.515 -2.920 -3.391 1.00 95.00 286 ASP A N 1
ATOM 2287 C CA . ASP A 1 286 ? -6.486 -3.540 -4.721 1.00 95.00 286 ASP A CA 1
ATOM 2288 C C . ASP A 1 286 ? -6.061 -2.534 -5.810 1.00 95.00 286 ASP A C 1
ATOM 2290 O O . ASP A 1 286 ? -5.254 -2.842 -6.699 1.00 95.00 286 ASP A O 1
ATOM 2294 N N . LEU A 1 287 ? -6.533 -1.284 -5.716 1.00 94.62 287 LEU A N 1
ATOM 2295 C CA . LEU A 1 287 ? -6.128 -0.202 -6.623 1.00 94.62 287 LEU A CA 1
ATOM 2296 C C . LEU A 1 287 ? -4.639 0.138 -6.460 1.00 94.62 287 LEU A C 1
ATOM 2298 O O . LEU A 1 287 ? -3.915 0.274 -7.451 1.00 94.62 287 LEU A O 1
ATOM 2302 N N . LEU A 1 288 ? -4.151 0.206 -5.218 1.00 94.44 288 LEU A N 1
ATOM 2303 C CA . LEU A 1 288 ? -2.727 0.383 -4.930 1.00 94.44 288 LEU A CA 1
ATOM 2304 C C . LEU A 1 288 ? -1.896 -0.815 -5.401 1.00 94.44 288 LEU A C 1
ATOM 2306 O O . LEU A 1 288 ? -0.808 -0.617 -5.943 1.00 94.44 288 LEU A O 1
ATOM 2310 N N . CYS A 1 289 ? -2.407 -2.042 -5.251 1.00 93.94 289 CYS A N 1
ATOM 2311 C CA . CYS A 1 289 ? -1.757 -3.252 -5.750 1.00 93.94 289 CYS A CA 1
ATOM 2312 C C . CYS A 1 289 ? -1.498 -3.143 -7.256 1.00 93.94 289 CYS A C 1
ATOM 2314 O O . CYS A 1 289 ? -0.370 -3.337 -7.703 1.00 93.94 289 CYS A O 1
ATOM 2316 N N . THR A 1 290 ? -2.497 -2.709 -8.027 1.00 91.81 290 THR A N 1
ATOM 2317 C CA . THR A 1 290 ? -2.357 -2.505 -9.477 1.00 91.81 290 THR A CA 1
ATOM 2318 C C . THR A 1 290 ? -1.202 -1.553 -9.816 1.00 91.81 290 THR A C 1
ATOM 2320 O O . THR A 1 290 ? -0.387 -1.848 -10.692 1.00 91.81 290 THR A O 1
ATOM 2323 N N . LEU A 1 291 ? -1.062 -0.445 -9.082 1.00 92.00 291 LEU A N 1
ATOM 2324 C CA . LEU A 1 291 ? 0.036 0.510 -9.277 1.00 92.00 291 LEU A CA 1
ATOM 2325 C C . LEU A 1 291 ? 1.404 -0.083 -8.920 1.00 92.00 291 LEU A C 1
ATOM 2327 O O . LEU A 1 291 ? 2.382 0.157 -9.635 1.00 92.00 291 LEU A O 1
ATOM 2331 N N . PHE A 1 292 ? 1.487 -0.876 -7.847 1.00 90.56 292 PHE A N 1
ATOM 2332 C CA . PHE A 1 292 ? 2.707 -1.612 -7.514 1.00 90.56 292 PHE A CA 1
ATOM 2333 C C . PHE A 1 292 ? 3.106 -2.563 -8.637 1.00 90.56 292 PHE A C 1
ATOM 2335 O O . PHE A 1 292 ? 4.267 -2.567 -9.044 1.00 90.56 292 PHE A O 1
ATOM 2342 N N . MET A 1 293 ? 2.150 -3.316 -9.183 1.00 89.62 293 MET A N 1
ATOM 2343 C CA . MET A 1 293 ? 2.409 -4.251 -10.276 1.00 89.62 293 MET A CA 1
ATOM 2344 C C . MET A 1 293 ? 2.935 -3.542 -11.516 1.00 89.62 293 MET A C 1
ATOM 2346 O O . MET A 1 293 ? 3.939 -3.973 -12.084 1.00 89.62 293 MET A O 1
ATOM 2350 N N . THR A 1 294 ? 2.334 -2.413 -11.894 1.00 91.00 294 THR A N 1
ATOM 2351 C CA . THR A 1 294 ? 2.847 -1.585 -12.989 1.00 91.00 294 THR A CA 1
ATOM 2352 C C . THR A 1 294 ? 4.296 -1.172 -12.744 1.00 91.00 294 THR A C 1
ATOM 2354 O O . THR A 1 294 ? 5.148 -1.327 -13.622 1.00 91.00 294 THR A O 1
ATOM 2357 N N . ARG A 1 295 ? 4.613 -0.681 -11.540 1.00 92.81 295 ARG A N 1
ATOM 2358 C CA . ARG A 1 295 ? 5.990 -0.308 -11.192 1.00 92.81 295 ARG A CA 1
ATOM 2359 C C . ARG A 1 295 ? 6.939 -1.497 -11.302 1.00 92.81 295 ARG A C 1
ATOM 2361 O O . ARG A 1 295 ? 8.005 -1.345 -11.897 1.00 92.81 295 ARG A O 1
ATOM 2368 N N . TYR A 1 296 ? 6.562 -2.667 -10.785 1.00 89.94 296 TYR A N 1
ATOM 2369 C CA . TYR A 1 296 ? 7.360 -3.891 -10.893 1.00 89.94 296 TYR A CA 1
ATOM 2370 C C . TYR A 1 296 ? 7.632 -4.278 -12.349 1.00 89.94 296 TYR A C 1
ATOM 2372 O O . TYR A 1 296 ? 8.770 -4.604 -12.685 1.00 89.94 296 TYR A O 1
ATOM 2380 N N . VAL A 1 297 ? 6.624 -4.189 -13.222 1.00 92.00 297 VAL A N 1
ATOM 2381 C CA . VAL A 1 297 ? 6.761 -4.484 -14.657 1.00 92.00 297 VAL A CA 1
ATOM 2382 C C . VAL A 1 297 ? 7.789 -3.569 -15.321 1.00 92.00 297 VAL A C 1
ATOM 2384 O O . VAL A 1 297 ? 8.656 -4.056 -16.043 1.00 92.00 297 VAL A O 1
ATOM 2387 N N . PHE A 1 298 ? 7.740 -2.259 -15.063 1.00 95.19 298 PHE A N 1
ATOM 2388 C CA . PHE A 1 298 ? 8.640 -1.300 -15.714 1.00 95.19 298 PHE A CA 1
ATOM 2389 C C . PHE A 1 298 ? 10.041 -1.222 -15.098 1.00 95.19 298 PHE A C 1
ATOM 2391 O O . PHE A 1 298 ? 10.958 -0.738 -15.764 1.00 95.19 298 PHE A O 1
ATOM 2398 N N . THR A 1 299 ? 10.224 -1.722 -13.874 1.00 93.25 299 THR A N 1
ATOM 2399 C CA . THR A 1 299 ? 11.504 -1.667 -13.150 1.00 93.25 299 THR A CA 1
ATOM 2400 C C . THR A 1 299 ? 12.106 -3.058 -12.956 1.00 93.25 299 THR A C 1
ATOM 2402 O O . THR A 1 299 ? 12.995 -3.468 -13.700 1.00 93.25 299 THR A O 1
ATOM 2405 N N . VAL A 1 300 ? 11.616 -3.815 -11.976 1.00 89.88 300 VAL A N 1
ATOM 2406 C CA . VAL A 1 300 ? 12.176 -5.101 -11.539 1.00 89.88 300 VAL A CA 1
ATOM 2407 C C . VAL A 1 300 ? 12.159 -6.154 -12.646 1.00 89.88 300 VAL A C 1
ATOM 2409 O O . VAL A 1 300 ? 13.157 -6.841 -12.841 1.00 89.88 300 VAL A O 1
ATOM 2412 N N . TYR A 1 301 ? 11.068 -6.254 -13.404 1.00 89.88 301 TYR A N 1
ATOM 2413 C CA . TYR A 1 301 ? 10.896 -7.281 -14.440 1.00 89.88 301 TYR A CA 1
ATOM 2414 C C . TYR A 1 301 ? 11.201 -6.797 -15.860 1.00 89.88 301 TYR A C 1
ATOM 2416 O O . TYR A 1 301 ? 10.980 -7.510 -16.836 1.00 89.88 301 TYR A O 1
ATOM 2424 N N . SER A 1 302 ? 11.737 -5.587 -15.985 1.00 93.88 302 SER A N 1
ATOM 2425 C CA . SER A 1 302 ? 12.086 -4.974 -17.258 1.00 93.88 302 SER A CA 1
ATOM 2426 C C . SER A 1 302 ? 13.576 -5.155 -17.545 1.00 93.88 302 SER A C 1
ATOM 2428 O O . SER A 1 302 ? 14.417 -4.469 -16.969 1.00 93.88 302 SER A O 1
ATOM 2430 N N . GLU A 1 303 ? 13.917 -6.028 -18.495 1.00 94.12 303 GLU A N 1
ATOM 2431 C CA . GLU A 1 303 ? 15.311 -6.236 -18.931 1.00 94.12 303 GLU A CA 1
ATOM 2432 C C . GLU A 1 303 ? 15.979 -4.939 -19.403 1.00 94.12 303 GLU A C 1
ATOM 2434 O O . GLU A 1 303 ? 17.147 -4.692 -19.116 1.00 94.12 303 GLU A O 1
ATOM 2439 N N . VAL A 1 304 ? 15.219 -4.080 -20.088 1.00 95.00 304 VAL A N 1
ATOM 2440 C CA . VAL A 1 304 ? 15.681 -2.767 -20.562 1.00 95.00 304 VAL A CA 1
ATOM 2441 C C . VAL A 1 304 ? 16.094 -1.876 -19.393 1.00 95.00 304 VAL A C 1
ATOM 2443 O O . VAL A 1 304 ? 17.136 -1.223 -19.451 1.00 95.00 304 VAL A O 1
ATOM 2446 N N . TYR A 1 305 ? 15.278 -1.850 -18.339 1.00 96.38 305 TYR A N 1
ATOM 2447 C CA . TYR A 1 305 ? 15.552 -1.050 -17.151 1.00 96.38 305 TYR A CA 1
ATOM 2448 C C . TYR A 1 305 ? 16.743 -1.615 -16.379 1.00 96.38 305 TYR A C 1
ATOM 2450 O O . TYR A 1 305 ? 17.673 -0.877 -16.059 1.00 96.38 305 TYR A O 1
ATOM 2458 N N . GLN A 1 306 ? 16.760 -2.932 -16.152 1.00 94.94 306 GLN A N 1
ATOM 2459 C CA . GLN A 1 306 ? 17.860 -3.612 -15.467 1.00 94.94 306 GLN A CA 1
ATOM 2460 C C . GLN A 1 306 ? 19.194 -3.422 -16.199 1.00 94.94 306 GLN A C 1
ATOM 2462 O O . GLN A 1 306 ? 20.216 -3.172 -15.556 1.00 94.94 306 GLN A O 1
ATOM 2467 N N . PHE A 1 307 ? 19.194 -3.470 -17.535 1.00 93.62 307 PHE A N 1
ATOM 2468 C CA . PHE A 1 307 ? 20.367 -3.148 -18.344 1.00 93.62 307 PHE A CA 1
ATOM 2469 C C . PHE A 1 307 ? 20.817 -1.700 -18.140 1.00 93.62 307 PHE A C 1
ATOM 2471 O O . PHE A 1 307 ? 21.986 -1.471 -17.834 1.00 93.62 307 PHE A O 1
ATOM 2478 N N . GLY A 1 308 ? 19.902 -0.732 -18.270 1.00 92.94 308 GLY A N 1
ATOM 2479 C CA . GLY A 1 308 ? 20.229 0.686 -18.126 1.00 92.94 308 GLY A CA 1
ATOM 2480 C C . GLY A 1 308 ? 20.821 1.010 -16.753 1.00 92.94 308 GLY A C 1
ATOM 2481 O O . GLY A 1 308 ? 21.863 1.659 -16.658 1.00 92.94 308 GLY A O 1
ATOM 2482 N N . LEU A 1 309 ? 20.216 0.478 -15.689 1.00 93.06 309 LEU A N 1
ATOM 2483 C CA . LEU A 1 309 ? 20.717 0.633 -14.327 1.00 93.06 309 LEU A CA 1
ATOM 2484 C C . LEU A 1 309 ? 22.096 -0.023 -14.146 1.00 93.06 309 LEU A C 1
ATOM 2486 O O . LEU A 1 309 ? 23.008 0.594 -13.597 1.00 93.06 309 LEU A O 1
ATOM 2490 N N . SER A 1 310 ? 22.276 -1.249 -14.645 1.00 90.50 310 SER A N 1
ATOM 2491 C CA . SER A 1 310 ? 23.545 -1.983 -14.542 1.00 90.50 310 SER A CA 1
ATOM 2492 C C . SER A 1 310 ? 24.681 -1.281 -15.287 1.00 90.50 310 SER A C 1
ATOM 2494 O O . SER A 1 310 ? 25.786 -1.169 -14.752 1.00 90.50 310 SER A O 1
ATOM 2496 N N . ALA A 1 311 ? 24.408 -0.755 -16.485 1.00 88.50 311 ALA A N 1
ATOM 2497 C CA . ALA A 1 311 ? 25.366 0.017 -17.267 1.00 88.50 311 ALA A CA 1
ATOM 2498 C C . ALA A 1 311 ? 25.841 1.255 -16.484 1.00 88.50 311 ALA A C 1
ATOM 2500 O O . ALA A 1 311 ? 27.046 1.426 -16.301 1.00 88.50 311 ALA A O 1
ATOM 2501 N N . LEU A 1 312 ? 24.919 2.030 -15.899 1.00 88.31 312 LEU A N 1
ATOM 2502 C CA . LEU A 1 312 ? 25.247 3.201 -15.067 1.00 88.31 312 LEU A CA 1
ATOM 2503 C C . LEU A 1 312 ? 26.017 2.861 -13.779 1.00 88.31 312 LEU A C 1
ATOM 2505 O O . LEU A 1 312 ? 26.786 3.681 -13.275 1.00 88.31 312 LEU A O 1
ATOM 2509 N N . LEU A 1 313 ? 25.793 1.680 -13.198 1.00 86.31 313 LEU A N 1
ATOM 2510 C CA . LEU A 1 313 ? 26.539 1.224 -12.021 1.00 86.31 313 LEU A CA 1
ATOM 2511 C C . LEU A 1 313 ? 27.948 0.737 -12.387 1.00 86.31 313 LEU A C 1
ATOM 2513 O O . LEU A 1 313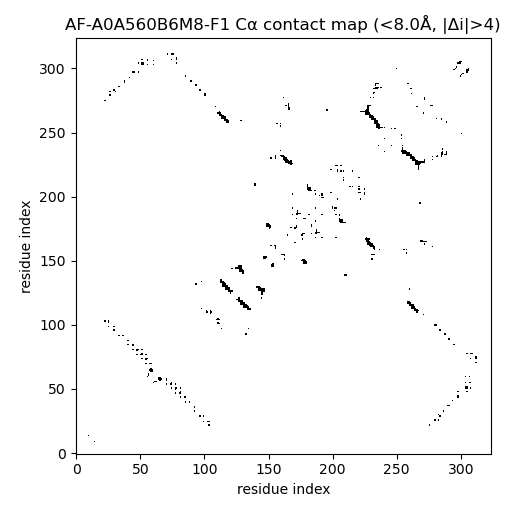 ? 28.879 0.897 -11.595 1.00 86.31 313 LEU A O 1
ATOM 2517 N N . SER A 1 314 ? 28.118 0.159 -13.578 1.00 81.94 314 SER A N 1
ATOM 2518 C CA . SER A 1 314 ? 29.410 -0.337 -14.059 1.00 81.94 314 SER A CA 1
ATOM 2519 C C . SER A 1 314 ? 30.392 0.791 -14.404 1.00 81.94 314 SER A C 1
ATOM 2521 O O . SER A 1 314 ? 31.563 0.697 -14.034 1.00 81.94 314 SER A O 1
ATOM 2523 N N . THR A 1 315 ? 29.919 1.900 -14.989 1.00 70.06 315 THR A N 1
ATOM 2524 C CA . THR A 1 315 ? 30.746 3.081 -15.312 1.00 70.06 315 THR A CA 1
ATOM 2525 C C . THR A 1 315 ? 31.280 3.791 -14.066 1.00 70.06 315 THR A C 1
ATOM 2527 O O . THR A 1 315 ? 32.399 4.306 -14.064 1.00 70.06 315 THR A O 1
ATOM 2530 N N . ARG A 1 316 ? 30.538 3.764 -12.950 1.00 64.25 316 ARG A N 1
ATOM 2531 C CA . ARG A 1 316 ? 31.010 4.317 -11.667 1.00 64.25 316 ARG A CA 1
ATOM 2532 C C . ARG A 1 316 ? 32.201 3.555 -11.088 1.00 64.25 316 ARG A C 1
ATOM 2534 O O . ARG A 1 316 ? 33.079 4.172 -10.491 1.00 64.25 316 ARG A O 1
ATOM 2541 N N . LYS A 1 317 ? 32.250 2.230 -11.260 1.00 60.94 317 LYS A N 1
ATOM 2542 C CA . LYS A 1 317 ? 33.356 1.403 -10.747 1.00 60.94 317 LYS A CA 1
ATOM 2543 C C . LYS A 1 317 ? 34.655 1.617 -11.524 1.00 60.94 317 LYS A C 1
ATOM 2545 O O . LYS A 1 317 ? 35.721 1.526 -10.929 1.00 60.94 317 LYS A O 1
ATOM 2550 N N . THR A 1 318 ? 34.581 1.933 -12.817 1.00 58.19 318 THR A N 1
ATOM 2551 C CA . THR A 1 318 ? 35.771 2.185 -13.645 1.00 58.19 318 THR A CA 1
ATOM 2552 C C . THR A 1 318 ? 36.386 3.565 -13.399 1.00 58.19 318 THR A C 1
ATOM 2554 O O . THR A 1 318 ? 37.602 3.701 -13.483 1.00 58.19 318 THR A O 1
ATOM 2557 N N . HIS A 1 319 ? 35.588 4.565 -13.010 1.00 55.25 319 HIS A N 1
ATOM 2558 C CA . HIS A 1 319 ? 36.077 5.923 -12.722 1.00 55.25 319 HIS A CA 1
ATOM 2559 C C . HIS A 1 319 ? 36.504 6.140 -11.257 1.00 55.25 319 HIS A C 1
ATOM 2561 O O . HIS A 1 319 ? 37.234 7.083 -10.971 1.00 55.25 319 HIS A O 1
ATOM 2567 N N . GLY A 1 320 ? 36.089 5.270 -10.327 1.00 48.22 320 GLY A N 1
ATOM 2568 C CA . GLY A 1 320 ? 36.486 5.323 -8.911 1.00 48.22 320 GLY A CA 1
ATOM 2569 C C . GLY A 1 320 ? 37.794 4.596 -8.565 1.00 48.22 320 GLY A C 1
ATOM 2570 O O . GLY A 1 320 ? 38.189 4.605 -7.407 1.00 48.22 320 GLY A O 1
ATOM 2571 N N . GLY A 1 321 ? 38.452 3.955 -9.540 1.00 39.94 321 GLY A N 1
ATOM 2572 C CA . GLY A 1 321 ? 39.686 3.174 -9.351 1.00 39.94 321 GLY A CA 1
ATOM 2573 C C . GLY A 1 321 ? 40.994 3.938 -9.588 1.00 39.94 321 GLY A C 1
ATOM 2574 O O . GLY A 1 321 ? 42.048 3.317 -9.670 1.00 39.94 321 GLY A O 1
ATOM 2575 N N . ILE A 1 322 ? 40.949 5.266 -9.730 1.00 41.69 322 ILE A N 1
ATOM 2576 C CA . ILE A 1 322 ? 42.138 6.121 -9.863 1.00 41.69 322 ILE A CA 1
ATOM 2577 C C . ILE A 1 322 ? 42.131 7.103 -8.693 1.00 41.69 322 ILE A C 1
ATOM 2579 O O . ILE A 1 322 ? 41.830 8.268 -8.889 1.00 41.69 322 ILE A O 1
ATOM 2583 N N . HIS A 1 323 ? 42.336 6.604 -7.474 1.00 39.06 323 HIS A N 1
ATOM 2584 C CA . HIS A 1 323 ? 42.860 7.318 -6.300 1.00 39.06 323 HIS A CA 1
ATOM 2585 C C . HIS A 1 323 ? 42.893 6.330 -5.120 1.00 39.06 323 HIS A C 1
ATOM 2587 O O . HIS A 1 323 ? 42.107 6.435 -4.182 1.00 39.06 323 HIS A O 1
ATOM 2593 N N . GLU A 1 324 ? 43.805 5.361 -5.192 1.00 34.00 324 GLU A N 1
ATOM 2594 C CA . GLU A 1 324 ? 44.484 4.820 -4.006 1.00 34.00 324 GLU A CA 1
ATOM 2595 C C . GLU A 1 324 ? 45.980 5.095 -4.144 1.00 34.00 324 GLU A C 1
ATOM 2597 O O . GLU A 1 324 ? 46.503 4.928 -5.274 1.00 34.00 324 GLU A O 1
#

Sequence (324 aa):
MSLESFLPQIPSALLELDRGYRESRIIRDVVCYNQSAIIQFNFLAAEFHKELRGVCMQFGFGHQARSESANEDLLRHAVNNLDGFLNREFDSIVKSNFAYLRYFFEETKKSPNLRLGIMAPTDSVGLGLIDLYRDPPFPNSYIIRRISDYSPFSEVNQTGSYFLCNDIPNAVKAGKYFNHRIDQTRATTASLSNEPSEADSEWCSLWSHIGNTTNASKEELRRTCYKSNLIIPITLANNHLSIEFQGRFPLKGLDEAIFGYLCMDSTELNFFDNPASIDIGYVVADLLCTLFMTRYVFTVYSEVYQFGLSALLSTRKTHGGIHE

Organism: Azospirillum brasilense (NCBI:txid192)

Mean predicted aligned error: 8.4 Å

Secondary structure (DSSP, 8-state):
--GGGGS----HHHHHHHHHHHHHHHHHHHHHHHHHHHHHHHHHHHHHHHHHHHHHHHTTTTSS---SSTTHHHHHHHHHHHHHHHHHHHHHHHHHHHHHHHHHHTTTSSPPEEEEEEEEEETTTEEEEEEEEEES--SS--EES-GGGBHHHHHHHHHSS-EEES-HHHHHHTT---BTTB-HHHHHH-----S--TT-HHHHHHBPPSSS-TT--HHHHHHH--SEEEEEEEESTTS---HHHHHHSS-TTTTT-EEEEEEEEESSTTTT-STHHHHHHHHHHHHHHHHHHHHHHHTTT-HHHHHHHHHHHHHHHHHSSS--